Protein AF-A0A383DWH5-F1 (afdb_monomer)

Foldseek 3Di:
DPDDDPDDPPDDPDFDWDDDVPAWIKTANDWDADPVQRKIKGAQIWTAADQWIKTARMKIANHPFKIKGAQMWIDSDPDPPGQKIWTFGIWIGGAQFWIKTAFTFIDGNNRTDDTHRIDIAGRHPPDQDWHWDAWDWDADPQQGTKTWFGWIKACPDPFKIKIWGWMQTFQFGIKIKIKIWGDDPQFKTKIKIKMKGWTADPPDPSVRRGHVPSVPGTDIDIDIDIDMDGRDD

Sequence (233 aa):
ASPQSKRDSTYENIRPSMVEDGEEPMVGDTMVYNLETRHGKVIQGTTKAEDGFYHGREIRNQNMDIFYAEHAAYTTCDLENPHFHFEMNRMKMINEDKVVARPIILYIANIPIFGLPFGVFPHQKGRRHSGWIMPTYGTDARWGGYINGLGYYWAASEYFDSKFTMSLYDRDGITLRSQNQYTKRYAYSGNLDLETKQRFSSSVPDQDRDIYNLGQNRQSDYVVRWNHRQQLR

Secondary structure (DSSP, 8-state):
--------TT------EE--TTSPPEE-SEEEEETTTTEEEEEEEEEEETTEEEEEEEEEESSSSEEEEEEEEEES--SSS-SEEEEEEEEEEETTTEEEEEEEEEEETTEEEEEES-EEEE--TTS---EEEPPEEEEETTTEEEEEEEEEEEEEETTEEEEEEEEEETTTEEEEEEEEEEEETTTEEEEEEEEEEEEE-TTS-GGG--GGGTTTSEEEEEEEEEEEEE---

InterPro domains:
  IPR045659 LPS-assembly protein LptD, central domain [PF19838] (99-231)
  IPR050218 Lipopolysaccharide Assembly Protein LptD [PTHR30189] (19-231)

Structure (mmCIF, N/CA/C/O backbone):
data_AF-A0A383DWH5-F1
#
_entry.id   AF-A0A383DWH5-F1
#
loop_
_atom_site.group_PDB
_atom_site.id
_atom_site.type_symbol
_atom_site.label_atom_id
_atom_site.label_alt_id
_atom_site.label_comp_id
_atom_site.label_asym_id
_atom_site.label_entity_id
_atom_site.label_seq_id
_atom_site.pdbx_PDB_ins_code
_atom_site.Cartn_x
_atom_site.Cartn_y
_atom_site.Cartn_z
_atom_site.occupancy
_atom_site.B_iso_or_equiv
_atom_site.auth_seq_id
_atom_site.auth_comp_id
_atom_site.auth_asym_id
_atom_site.auth_atom_id
_atom_site.pdbx_PDB_model_num
ATOM 1 N N . ALA A 1 1 ? -30.118 -38.395 17.845 1.00 39.34 1 ALA A N 1
ATOM 2 C CA . ALA A 1 1 ? -30.188 -38.414 16.373 1.00 39.34 1 ALA A CA 1
ATOM 3 C C . ALA A 1 1 ? -30.345 -36.978 15.905 1.00 39.34 1 ALA A C 1
ATOM 5 O O . ALA A 1 1 ? -31.328 -36.348 16.273 1.00 39.34 1 ALA A O 1
ATOM 6 N N . SER A 1 2 ? -29.355 -36.431 15.202 1.00 30.86 2 SER A N 1
ATOM 7 C CA . SER A 1 2 ? -29.481 -35.096 14.611 1.00 30.86 2 SER A CA 1
ATOM 8 C C . SER A 1 2 ? -30.529 -35.156 13.495 1.00 30.86 2 SER A C 1
ATOM 10 O O . SER A 1 2 ? -30.470 -36.088 12.690 1.00 30.86 2 SER A O 1
ATOM 12 N N . PRO A 1 3 ? -31.503 -34.236 13.437 1.00 43.81 3 PRO A N 1
ATOM 13 C CA . PRO A 1 3 ? -32.504 -34.250 12.380 1.00 43.81 3 PRO A CA 1
ATOM 14 C C . PRO A 1 3 ? -31.825 -33.952 11.039 1.00 43.81 3 PRO A C 1
ATOM 16 O O . PRO A 1 3 ? -31.288 -32.867 10.830 1.00 43.81 3 PRO A O 1
ATOM 19 N N . GLN A 1 4 ? -31.830 -34.925 10.128 1.00 46.53 4 GLN A N 1
ATOM 20 C CA . GLN A 1 4 ? -31.462 -34.699 8.734 1.00 46.53 4 GLN A CA 1
ATOM 21 C C . GLN A 1 4 ? -32.727 -34.360 7.947 1.00 46.53 4 GLN A C 1
ATOM 23 O O . GLN A 1 4 ? -33.632 -35.183 7.809 1.00 46.53 4 GLN A O 1
ATOM 28 N N . SER A 1 5 ? -32.789 -33.125 7.451 1.00 54.47 5 SER A N 1
ATOM 29 C CA . SER A 1 5 ? -33.790 -32.712 6.469 1.00 54.47 5 SER A CA 1
ATOM 30 C C . SER A 1 5 ? -33.589 -33.504 5.172 1.00 54.47 5 SER A C 1
ATOM 32 O O . SER A 1 5 ? -32.453 -33.668 4.719 1.00 54.47 5 SER A O 1
ATOM 34 N N . LYS A 1 6 ? -34.679 -34.002 4.573 1.00 51.16 6 LYS A N 1
ATOM 35 C CA . LYS A 1 6 ? -34.663 -34.658 3.257 1.00 51.16 6 LYS A CA 1
ATOM 36 C C . LYS A 1 6 ? -34.352 -33.597 2.194 1.00 51.16 6 LYS A C 1
ATOM 38 O O . LYS A 1 6 ? -35.254 -32.899 1.745 1.00 51.16 6 LYS A O 1
ATOM 43 N N . ARG A 1 7 ? -33.072 -33.429 1.852 1.00 53.97 7 ARG A N 1
ATOM 44 C CA . ARG A 1 7 ? -32.613 -32.457 0.849 1.00 53.97 7 ARG A CA 1
ATOM 45 C C . ARG A 1 7 ? -32.946 -32.948 -0.565 1.00 53.97 7 ARG A C 1
ATOM 47 O O . ARG A 1 7 ? -32.515 -34.032 -0.950 1.00 53.97 7 ARG A O 1
ATOM 54 N N . ASP A 1 8 ? -33.710 -32.143 -1.298 1.00 49.56 8 ASP A N 1
ATOM 55 C CA . ASP A 1 8 ? -33.962 -32.267 -2.737 1.00 49.56 8 ASP A CA 1
ATOM 56 C C . ASP A 1 8 ? -32.744 -31.742 -3.527 1.00 49.56 8 ASP A C 1
ATOM 58 O O . ASP A 1 8 ? -32.080 -30.793 -3.107 1.00 49.56 8 ASP A O 1
ATOM 62 N N . SER A 1 9 ? -32.441 -32.375 -4.659 1.00 58.31 9 SER A N 1
ATOM 63 C CA . SER A 1 9 ? -31.269 -32.154 -5.528 1.00 58.31 9 SER A CA 1
ATOM 64 C C . SER A 1 9 ? -31.190 -30.774 -6.206 1.00 58.31 9 SER A C 1
ATOM 66 O O . SER A 1 9 ? -30.224 -30.485 -6.906 1.00 58.31 9 SER A O 1
ATOM 68 N N . THR A 1 10 ? -32.185 -29.920 -5.983 1.00 55.50 10 THR A N 1
ATOM 69 C CA . THR A 1 10 ? -32.317 -28.555 -6.518 1.00 55.50 10 THR A CA 1
ATOM 70 C C . THR A 1 10 ? -31.952 -27.460 -5.512 1.00 55.50 10 THR A C 1
ATOM 72 O O . THR A 1 10 ? -32.012 -26.280 -5.846 1.00 55.50 10 THR A O 1
ATOM 75 N N . TYR A 1 11 ? -31.564 -27.815 -4.283 1.00 51.59 11 TYR A N 1
ATOM 76 C CA . TYR A 1 11 ? -31.165 -26.833 -3.274 1.00 51.59 11 TYR A CA 1
ATOM 77 C C . TYR A 1 11 ? -29.753 -26.299 -3.535 1.00 51.59 11 TYR A C 1
ATOM 79 O O . TYR A 1 11 ? -28.763 -27.003 -3.325 1.00 51.59 11 TYR A O 1
ATOM 87 N N . GLU A 1 12 ? -29.657 -25.024 -3.918 1.00 58.03 12 GLU A N 1
ATOM 88 C CA . GLU A 1 12 ? -28.411 -24.270 -3.796 1.00 58.03 12 GLU A CA 1
ATOM 89 C C . GLU A 1 12 ? -27.948 -24.300 -2.334 1.00 58.03 12 GLU A C 1
ATOM 91 O O . GLU A 1 12 ? -28.733 -24.141 -1.394 1.00 58.03 12 GLU A O 1
ATOM 96 N N . ASN A 1 13 ? -26.661 -24.567 -2.128 1.00 60.09 13 ASN A N 1
ATOM 97 C CA . ASN A 1 13 ? -26.083 -24.665 -0.798 1.00 60.09 13 ASN A CA 1
ATOM 98 C C . ASN A 1 13 ? -25.971 -23.248 -0.212 1.00 60.09 13 ASN A C 1
ATOM 100 O O . ASN A 1 13 ? -24.985 -22.552 -0.445 1.00 60.09 13 ASN A O 1
ATOM 104 N N . ILE A 1 14 ? -27.010 -22.802 0.499 1.00 69.81 14 ILE A N 1
ATOM 105 C CA . ILE A 1 14 ? -27.028 -21.487 1.145 1.00 69.81 14 ILE A CA 1
ATOM 106 C C . ILE A 1 14 ? -25.988 -21.509 2.265 1.00 69.81 14 ILE A C 1
ATOM 108 O O . ILE A 1 14 ? -26.187 -22.145 3.305 1.00 69.81 14 ILE A O 1
ATOM 112 N N . ARG A 1 15 ? -24.862 -20.831 2.041 1.00 79.56 15 ARG A N 1
ATOM 113 C CA . ARG A 1 15 ? -23.857 -20.621 3.082 1.00 79.56 15 ARG A CA 1
ATOM 114 C C . ARG A 1 15 ? -24.443 -19.693 4.148 1.00 79.56 15 ARG A C 1
ATOM 116 O O . ARG A 1 15 ? -25.066 -18.694 3.784 1.00 79.56 15 ARG A O 1
ATOM 123 N N . PRO A 1 16 ? -24.283 -19.992 5.448 1.00 83.25 16 PRO A N 1
ATOM 124 C CA . PRO A 1 16 ? -24.693 -19.061 6.485 1.00 83.25 16 PRO A CA 1
ATOM 125 C C . PRO A 1 16 ? -23.980 -17.715 6.287 1.00 83.25 16 PRO A C 1
ATOM 127 O O . PRO A 1 16 ? -22.788 -17.672 5.971 1.00 83.25 16 PRO A O 1
ATOM 130 N N . SER A 1 17 ? -24.713 -16.623 6.510 1.00 81.50 17 SER A N 1
ATOM 131 C CA . SER A 1 17 ? -24.206 -15.249 6.467 1.00 81.50 17 SER A CA 1
ATOM 132 C C . SER A 1 17 ? -24.562 -14.495 7.750 1.00 81.50 17 SER A C 1
ATOM 134 O O . SER A 1 17 ? -25.700 -14.574 8.215 1.00 81.50 17 SER A O 1
ATOM 136 N N . MET A 1 18 ? -23.613 -13.743 8.296 1.00 78.56 18 MET A N 1
ATOM 137 C CA . MET A 1 18 ? -23.801 -12.791 9.386 1.00 78.56 18 MET A CA 1
ATOM 138 C C . MET A 1 18 ? -23.827 -11.391 8.779 1.00 78.56 18 MET A C 1
ATOM 140 O O . MET A 1 18 ? -22.908 -11.017 8.055 1.00 78.56 18 MET A O 1
ATOM 144 N N . VAL A 1 19 ? -24.899 -10.647 9.040 1.00 78.44 19 VAL A N 1
ATOM 145 C CA . VAL A 1 19 ? -25.091 -9.283 8.540 1.00 78.44 19 VAL A CA 1
ATOM 146 C C . VAL A 1 19 ? -25.234 -8.371 9.749 1.00 78.44 19 VAL A C 1
ATOM 148 O O . VAL A 1 19 ? -26.148 -8.567 10.551 1.00 78.44 19 VAL A O 1
ATOM 151 N N . GLU A 1 20 ? -24.335 -7.402 9.877 1.00 71.62 20 GLU A N 1
ATOM 152 C CA . GLU A 1 20 ? -24.416 -6.338 10.877 1.00 71.62 20 GLU A CA 1
ATOM 153 C C . GLU A 1 20 ? -24.742 -5.007 10.186 1.00 71.62 20 GLU A C 1
ATOM 155 O O . GLU A 1 20 ? -24.387 -4.786 9.027 1.00 71.62 20 GLU A O 1
ATOM 160 N N . ASP A 1 21 ? -25.481 -4.134 10.871 1.00 71.94 21 ASP A N 1
ATOM 161 C CA . ASP A 1 21 ? -25.935 -2.867 10.293 1.00 71.94 21 ASP A CA 1
ATOM 162 C C . ASP A 1 21 ? -24.742 -1.927 10.042 1.00 71.94 21 ASP A C 1
ATOM 164 O O . ASP A 1 21 ? -24.030 -1.549 10.971 1.00 71.94 21 ASP A O 1
ATOM 168 N N . GLY A 1 22 ? -24.506 -1.562 8.778 1.00 67.62 22 GLY A N 1
ATOM 169 C CA . GLY A 1 22 ? -23.375 -0.719 8.361 1.00 67.62 22 GLY A CA 1
ATOM 170 C C . GLY A 1 22 ? -22.047 -1.452 8.102 1.00 67.62 22 GLY A C 1
ATOM 171 O O . GLY A 1 22 ? -21.059 -0.802 7.728 1.00 67.62 22 GLY A O 1
ATOM 172 N N . GLU A 1 23 ? -22.012 -2.780 8.244 1.00 70.62 23 GLU A N 1
ATOM 173 C CA . GLU A 1 23 ? -20.856 -3.620 7.912 1.00 70.62 23 GLU A CA 1
ATOM 174 C C . GLU A 1 23 ? -21.137 -4.557 6.732 1.00 70.62 23 GLU A C 1
ATOM 176 O O . GLU A 1 23 ? -22.282 -4.846 6.380 1.00 70.62 23 GLU A O 1
ATOM 181 N N . GLU A 1 24 ? -20.070 -5.002 6.069 1.00 76.12 24 GLU A N 1
ATOM 182 C CA . GLU A 1 24 ? -20.201 -5.965 4.981 1.00 76.12 24 GLU A CA 1
ATOM 183 C C . GLU A 1 24 ? -20.453 -7.375 5.543 1.00 76.12 24 GLU A C 1
ATOM 185 O O . GLU A 1 24 ? -19.918 -7.741 6.592 1.00 76.12 24 GLU A O 1
ATOM 190 N N . PRO A 1 25 ? -21.296 -8.179 4.871 1.00 80.50 25 PRO A N 1
ATOM 191 C CA . PRO A 1 25 ? -21.724 -9.462 5.398 1.00 80.50 25 PRO A CA 1
ATOM 192 C C . PRO A 1 25 ? -20.569 -10.467 5.429 1.00 80.50 25 PRO A C 1
ATOM 194 O O . PRO A 1 25 ? -19.851 -10.648 4.443 1.00 80.50 25 PRO A O 1
ATOM 197 N N . MET A 1 26 ? -20.442 -11.188 6.541 1.00 81.75 26 MET A N 1
ATOM 198 C CA . MET A 1 26 ? -19.503 -12.299 6.673 1.00 81.75 26 MET A CA 1
ATOM 199 C C . MET A 1 26 ? -20.199 -13.606 6.299 1.00 81.75 26 MET A C 1
ATOM 201 O O . MET A 1 26 ? -21.228 -13.954 6.873 1.00 81.75 26 MET A O 1
ATOM 205 N N . VAL A 1 27 ? -19.634 -14.358 5.360 1.00 86.44 27 VAL A N 1
ATOM 206 C CA . VAL A 1 27 ? -20.173 -15.638 4.877 1.00 86.44 27 VAL A CA 1
ATOM 207 C C . VAL A 1 27 ? -19.199 -16.753 5.231 1.00 86.44 27 VAL A C 1
ATOM 209 O O . VAL A 1 27 ? -17.995 -16.561 5.125 1.00 86.44 27 VAL A O 1
ATOM 212 N N . GLY A 1 28 ? -19.674 -17.928 5.635 1.00 85.69 28 GLY A N 1
ATOM 213 C CA . GLY A 1 28 ? -18.786 -19.068 5.888 1.00 85.69 28 GLY A CA 1
ATOM 214 C C . GLY A 1 28 ? -19.485 -20.409 5.755 1.00 85.69 28 GLY A C 1
ATOM 215 O O . GLY A 1 28 ? -20.689 -20.458 5.541 1.00 85.69 28 GLY A O 1
ATOM 216 N N . ASP A 1 29 ? -18.746 -21.507 5.898 1.00 88.19 29 ASP A N 1
ATOM 217 C CA . ASP A 1 29 ? -19.313 -22.861 5.808 1.00 88.19 29 ASP A CA 1
ATOM 218 C C . ASP A 1 29 ? -20.027 -23.269 7.100 1.00 88.19 29 ASP A C 1
ATOM 220 O O . ASP A 1 29 ? -20.990 -24.037 7.100 1.00 88.19 29 ASP A O 1
ATOM 224 N N . THR A 1 30 ? -19.540 -22.791 8.244 1.00 87.19 30 THR A N 1
ATOM 225 C CA . THR A 1 30 ? -20.124 -23.083 9.557 1.00 87.19 30 THR A CA 1
ATOM 226 C C . THR A 1 30 ? -19.970 -21.882 10.468 1.00 87.19 30 THR A C 1
ATOM 228 O O . THR A 1 30 ? -18.878 -21.327 10.580 1.00 87.19 30 THR A O 1
ATOM 231 N N . MET A 1 31 ? -21.050 -21.522 11.160 1.00 88.19 31 MET A N 1
ATOM 232 C CA . MET A 1 31 ? -21.042 -20.498 12.199 1.00 88.19 31 MET A CA 1
ATOM 233 C C . MET A 1 31 ? -21.569 -21.054 13.510 1.00 88.19 31 MET A C 1
ATOM 235 O O . MET A 1 31 ? -22.586 -21.744 13.548 1.00 88.19 31 MET A O 1
ATOM 239 N N . VAL A 1 32 ? -20.875 -20.728 14.590 1.00 88.81 32 VAL A N 1
ATOM 240 C CA . VAL A 1 32 ? -21.275 -21.034 15.959 1.00 88.81 32 VAL A CA 1
ATOM 241 C C . VAL A 1 32 ? -21.287 -19.721 16.717 1.00 88.81 32 VAL A C 1
ATOM 243 O O . VAL A 1 32 ? -20.275 -19.030 16.726 1.00 88.81 32 VAL A O 1
ATOM 246 N N . TYR A 1 33 ? -22.403 -19.375 17.352 1.00 86.50 33 TYR A N 1
ATOM 247 C CA . TYR A 1 33 ? -22.524 -18.157 18.148 1.00 86.50 33 TYR A CA 1
ATOM 248 C C . TYR A 1 33 ? -23.134 -18.477 19.509 1.00 86.50 33 TYR A C 1
ATOM 250 O O . TYR A 1 33 ? -24.174 -19.128 19.598 1.00 86.50 33 TYR A O 1
ATOM 258 N N . ASN A 1 34 ? -22.479 -18.026 20.572 1.00 88.25 34 ASN A N 1
ATOM 259 C CA . ASN A 1 34 ? -22.990 -18.102 21.929 1.00 88.25 34 ASN A CA 1
ATOM 260 C C . ASN A 1 34 ? -23.703 -16.786 22.272 1.00 88.25 34 ASN A C 1
ATOM 262 O O . ASN A 1 34 ? -23.063 -15.740 22.328 1.00 88.25 34 ASN A O 1
ATOM 266 N N . LEU A 1 35 ? -25.013 -16.844 22.529 1.00 86.50 35 LEU A N 1
ATOM 267 C CA . LEU A 1 35 ? -25.840 -15.670 22.842 1.00 86.50 35 LEU A CA 1
ATOM 268 C C . LEU A 1 35 ? -25.552 -15.065 24.227 1.00 86.50 35 LEU A C 1
ATOM 270 O O . LEU A 1 35 ? -25.740 -13.865 24.414 1.00 86.50 35 LEU A O 1
ATOM 274 N N . GLU A 1 36 ? -25.090 -15.869 25.187 1.00 87.19 36 GLU A N 1
ATOM 275 C CA . GLU A 1 36 ? -24.778 -15.411 26.546 1.00 87.19 36 GLU A CA 1
ATOM 276 C C . GLU A 1 36 ? -23.445 -14.660 26.578 1.00 87.19 36 GLU A C 1
ATOM 278 O O . GLU A 1 36 ? -23.368 -13.542 27.084 1.00 87.19 36 GLU A O 1
ATOM 283 N N . THR A 1 37 ? -22.393 -15.255 26.002 1.00 86.88 37 THR A N 1
ATOM 284 C CA . THR A 1 37 ? -21.043 -14.665 26.000 1.00 86.88 37 THR A CA 1
ATOM 285 C C . THR A 1 37 ? -20.780 -13.764 24.797 1.00 86.88 37 THR A C 1
ATOM 287 O O . THR A 1 37 ? -19.752 -13.096 24.761 1.00 86.88 37 THR A O 1
ATOM 290 N N . ARG A 1 38 ? -21.674 -13.757 23.798 1.00 85.31 38 ARG A N 1
ATOM 291 C CA . ARG A 1 38 ? -21.523 -13.057 22.506 1.00 85.31 38 ARG A CA 1
ATOM 292 C C . ARG A 1 38 ? -20.281 -13.476 21.712 1.00 85.31 38 ARG A C 1
ATOM 294 O O . ARG A 1 38 ? -19.754 -12.706 20.910 1.00 85.31 38 ARG A O 1
ATOM 301 N N . HIS A 1 39 ? -19.809 -14.704 21.936 1.00 88.25 39 HIS A N 1
ATOM 302 C CA . HIS A 1 39 ? -18.673 -15.267 21.210 1.00 88.25 39 HIS A CA 1
ATOM 303 C C . HIS A 1 39 ? -19.157 -16.055 19.988 1.00 88.25 39 HIS A C 1
ATOM 305 O O . HIS A 1 39 ? -19.868 -17.051 20.114 1.00 88.25 39 HIS A O 1
ATOM 311 N N . GLY A 1 40 ? -18.741 -15.609 18.814 1.00 87.56 40 GLY A N 1
ATOM 312 C CA . GLY A 1 40 ? -18.883 -16.211 17.507 1.00 87.56 40 GLY A CA 1
ATOM 313 C C . GLY A 1 40 ? -17.593 -16.866 17.011 1.00 87.56 40 GLY A C 1
ATOM 314 O O . GLY A 1 40 ? -16.476 -16.401 17.255 1.00 87.56 40 GLY A O 1
ATOM 315 N N . LYS A 1 41 ? -17.766 -17.953 16.266 1.00 89.75 41 LYS A N 1
ATOM 316 C CA . LYS A 1 41 ? -16.734 -18.647 15.503 1.00 89.75 41 LYS A CA 1
ATOM 317 C C . LYS A 1 41 ? -17.283 -18.970 14.117 1.00 89.75 41 LYS A C 1
ATOM 319 O O . LYS A 1 41 ? -18.347 -19.574 14.007 1.00 89.75 41 LYS A O 1
ATOM 324 N N . VAL A 1 42 ? -16.529 -18.618 13.084 1.00 89.62 42 VAL A N 1
ATOM 325 C CA . VAL A 1 42 ? -16.832 -18.878 11.674 1.00 89.62 42 VAL A CA 1
ATOM 326 C C . VAL A 1 42 ? -15.712 -19.725 11.075 1.00 89.62 42 VAL A C 1
ATOM 328 O O . VAL A 1 42 ? -14.535 -19.419 11.255 1.00 89.62 42 VAL A O 1
ATOM 331 N N . ILE A 1 43 ? -16.070 -20.807 10.387 1.00 90.25 43 ILE A N 1
ATOM 332 C CA . ILE A 1 43 ? -15.145 -21.669 9.637 1.00 90.25 43 ILE A CA 1
ATOM 333 C C . ILE A 1 43 ? -15.258 -21.345 8.150 1.00 90.25 43 ILE A C 1
ATOM 335 O O . ILE A 1 43 ? -16.375 -21.221 7.646 1.00 90.25 43 ILE A O 1
ATOM 339 N N . GLN A 1 44 ? -14.113 -21.250 7.464 1.00 88.19 44 GLN A N 1
ATOM 340 C CA . GLN A 1 44 ? -14.019 -20.839 6.055 1.00 88.19 44 GLN A CA 1
ATOM 341 C C . GLN A 1 44 ? -14.747 -19.508 5.823 1.00 88.19 44 GLN A C 1
ATOM 343 O O . GLN A 1 44 ? -15.573 -19.367 4.924 1.00 88.19 44 GLN A O 1
ATOM 348 N N . GLY A 1 45 ? -14.488 -18.548 6.711 1.00 85.00 45 GLY A N 1
ATOM 349 C CA . GLY A 1 45 ? -15.115 -17.238 6.679 1.00 85.00 45 GLY A CA 1
ATOM 350 C C . GLY A 1 45 ? -14.535 -16.386 5.558 1.00 85.00 45 GLY A C 1
ATOM 351 O O . GLY A 1 45 ? -13.321 -16.289 5.407 1.00 85.00 45 GLY A O 1
ATOM 352 N N . THR A 1 46 ? -15.404 -15.753 4.789 1.00 84.75 46 THR A N 1
ATOM 353 C CA . THR A 1 46 ? -15.075 -14.704 3.833 1.00 84.75 46 THR A CA 1
ATOM 354 C C . THR A 1 46 ? -15.846 -13.459 4.230 1.00 84.75 46 THR A C 1
ATOM 356 O O . THR A 1 46 ? -17.057 -13.513 4.439 1.00 84.75 46 THR A O 1
ATOM 359 N N . THR A 1 47 ? -15.141 -12.346 4.360 1.00 82.81 47 THR A N 1
ATOM 360 C CA . THR A 1 47 ? -15.741 -11.031 4.557 1.00 82.81 47 THR A CA 1
ATOM 361 C C . THR A 1 47 ? -15.126 -10.057 3.571 1.00 82.81 47 THR A C 1
ATOM 363 O O . THR A 1 47 ? -13.967 -10.203 3.174 1.00 82.81 47 THR A O 1
ATOM 366 N N . LYS A 1 48 ? -15.905 -9.072 3.156 1.00 76.75 48 LYS A N 1
ATOM 367 C CA . LYS A 1 48 ? -15.415 -7.975 2.338 1.00 76.75 48 LYS A CA 1
ATOM 368 C C . LYS A 1 48 ? -15.156 -6.787 3.272 1.00 76.75 48 LYS A C 1
ATOM 370 O O . LYS A 1 48 ? -15.825 -6.646 4.294 1.00 76.75 48 LYS A O 1
ATOM 375 N N . ALA A 1 49 ? -14.112 -6.010 3.007 1.00 69.62 49 ALA A N 1
ATOM 376 C CA . ALA A 1 49 ? -13.873 -4.770 3.731 1.00 69.62 49 ALA A CA 1
ATOM 377 C C . ALA A 1 49 ? -13.200 -3.730 2.831 1.00 69.62 49 ALA A C 1
ATOM 379 O O . ALA A 1 49 ? -12.134 -3.979 2.261 1.00 69.62 49 ALA A O 1
ATOM 380 N N . GLU A 1 50 ? -13.813 -2.545 2.772 1.00 66.44 50 GLU A N 1
ATOM 381 C CA . GLU A 1 50 ? -13.398 -1.412 1.934 1.00 66.44 50 GLU A CA 1
ATOM 382 C C . GLU A 1 50 ? -13.161 -1.839 0.473 1.00 66.44 50 GLU A C 1
ATOM 384 O O . GLU A 1 50 ? -14.116 -2.130 -0.248 1.00 66.44 50 GLU A O 1
ATOM 389 N N . ASP A 1 51 ? -11.892 -1.898 0.058 1.00 66.50 51 ASP A N 1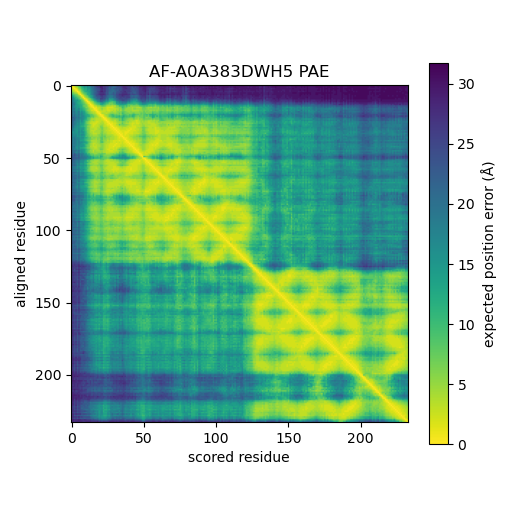
ATOM 390 C CA . ASP A 1 51 ? -11.450 -2.194 -1.306 1.00 66.50 51 ASP A CA 1
ATOM 391 C C . ASP A 1 51 ? -10.940 -3.645 -1.480 1.00 66.50 51 ASP A C 1
ATOM 393 O O . ASP A 1 51 ? -10.324 -3.965 -2.500 1.00 66.50 51 ASP A O 1
ATOM 397 N N . GLY A 1 52 ? -11.151 -4.543 -0.504 1.00 73.81 52 GLY A N 1
ATOM 398 C CA . GLY A 1 52 ? -10.668 -5.925 -0.594 1.00 73.81 52 GLY A CA 1
ATOM 399 C C . GLY A 1 52 ? -11.495 -6.990 0.126 1.00 73.81 52 GLY A C 1
ATOM 400 O O . GLY A 1 52 ? -12.483 -6.718 0.800 1.00 73.81 52 GLY A O 1
ATOM 401 N N . PHE A 1 53 ? -11.064 -8.234 -0.043 1.00 81.88 53 PHE A N 1
ATOM 402 C CA . PHE A 1 53 ? -11.656 -9.456 0.479 1.00 81.88 53 PHE A CA 1
ATOM 403 C C . PHE A 1 53 ? -10.698 -10.108 1.474 1.00 81.88 53 PHE A C 1
ATOM 405 O O . PHE A 1 53 ? -9.506 -10.291 1.205 1.00 81.88 53 PHE A O 1
ATOM 412 N N . TYR A 1 54 ? -11.238 -10.468 2.633 1.00 83.88 54 TYR A N 1
ATOM 413 C CA . TYR A 1 54 ? -10.565 -11.245 3.659 1.00 83.88 54 TYR A CA 1
ATOM 414 C C . TYR A 1 54 ? -11.145 -12.651 3.673 1.00 83.88 54 TYR A C 1
ATOM 416 O O . TYR A 1 54 ? -12.338 -12.845 3.901 1.00 83.88 54 TYR A O 1
ATOM 424 N N . HIS A 1 55 ? -10.278 -13.637 3.510 1.00 87.62 55 HIS A N 1
ATOM 425 C CA . HIS A 1 55 ? -10.592 -15.042 3.714 1.00 87.62 55 HIS A CA 1
ATOM 426 C C . HIS A 1 55 ? -9.900 -15.508 4.987 1.00 87.62 55 HIS A C 1
ATOM 428 O O . HIS A 1 55 ? -8.769 -15.117 5.254 1.00 87.62 55 HIS A O 1
ATOM 434 N N . GLY A 1 56 ? -10.551 -16.340 5.785 1.00 86.75 56 GLY A N 1
ATOM 435 C CA . GLY A 1 56 ? -9.979 -16.914 6.994 1.00 86.75 56 GLY A CA 1
ATOM 436 C C . GLY A 1 56 ? -10.468 -18.335 7.183 1.00 86.75 56 GLY A C 1
ATOM 437 O O . GLY A 1 56 ? -11.672 -18.590 7.175 1.00 86.75 56 GLY A O 1
ATOM 438 N N . ARG A 1 57 ? -9.543 -19.275 7.400 1.00 90.75 57 ARG A N 1
ATOM 439 C CA . ARG A 1 57 ? -9.922 -20.663 7.708 1.00 90.75 57 ARG A CA 1
ATOM 440 C C . ARG A 1 57 ? -10.765 -20.726 8.976 1.00 90.75 57 ARG A C 1
ATOM 442 O O . ARG A 1 57 ? -11.724 -21.492 9.049 1.00 90.75 57 ARG A O 1
ATOM 449 N N . GLU A 1 58 ? -10.403 -19.912 9.958 1.00 91.38 58 GLU A N 1
ATOM 450 C CA . GLU A 1 58 ? -11.146 -19.774 11.195 1.00 91.38 58 GLU A CA 1
ATOM 451 C C . GLU A 1 58 ? -11.127 -18.321 11.664 1.00 91.38 58 GLU A C 1
ATOM 453 O O . GLU A 1 58 ? -10.058 -17.751 11.869 1.00 91.38 58 GLU A O 1
ATOM 458 N N . ILE A 1 59 ? -12.308 -17.736 11.853 1.00 89.62 59 ILE A N 1
ATOM 459 C CA . ILE A 1 59 ? -12.499 -16.384 12.382 1.00 89.62 59 ILE A CA 1
ATOM 460 C C . ILE A 1 59 ? -13.230 -16.510 13.716 1.00 89.62 59 ILE A C 1
ATOM 462 O O . ILE A 1 59 ? -14.263 -17.171 13.810 1.00 89.62 59 ILE A O 1
ATOM 466 N N . ARG A 1 60 ? -12.692 -15.902 14.769 1.00 90.69 60 ARG A N 1
ATOM 467 C CA . ARG A 1 60 ? -13.297 -15.834 16.102 1.00 90.69 60 ARG A CA 1
ATOM 468 C C . ARG A 1 60 ? -13.417 -14.382 16.512 1.00 90.69 60 ARG A C 1
ATOM 470 O O . ARG A 1 60 ? -12.478 -13.620 16.300 1.00 90.69 60 ARG A O 1
ATOM 477 N N . ASN A 1 61 ? -14.499 -14.010 17.171 1.00 88.75 61 ASN A N 1
ATOM 478 C CA . ASN A 1 61 ? -14.547 -12.729 17.863 1.00 88.75 61 ASN A CA 1
ATOM 479 C C . ASN A 1 61 ? -14.166 -12.917 19.347 1.00 88.75 61 ASN A C 1
ATOM 481 O O . ASN A 1 61 ? -14.293 -13.999 19.924 1.00 88.75 61 ASN A O 1
ATOM 485 N N . GLN A 1 62 ? -13.645 -11.861 19.960 1.00 84.50 62 GLN A N 1
ATOM 486 C CA . GLN A 1 62 ? -13.501 -11.765 21.417 1.00 84.50 62 GLN A CA 1
ATOM 487 C C . GLN A 1 62 ? -14.598 -10.882 22.015 1.00 84.50 62 GLN A C 1
ATOM 489 O O . GLN A 1 62 ? -15.022 -11.098 23.144 1.00 84.50 62 GLN A O 1
ATOM 494 N N . ASN A 1 63 ? -15.039 -9.880 21.266 1.00 82.88 63 ASN A N 1
ATOM 495 C CA . ASN A 1 63 ? -16.171 -9.009 21.556 1.00 82.88 63 ASN A CA 1
ATOM 496 C C . ASN A 1 63 ? -16.684 -8.449 20.213 1.00 82.88 63 ASN A C 1
ATOM 498 O O . ASN A 1 63 ? -16.302 -8.958 19.163 1.00 82.88 63 ASN A O 1
ATOM 502 N N . MET A 1 64 ? -17.540 -7.427 20.240 1.00 77.50 64 MET A N 1
ATOM 503 C CA . MET A 1 64 ? -18.052 -6.795 19.013 1.00 77.50 64 MET A CA 1
ATOM 504 C C . MET A 1 64 ? -16.989 -5.979 18.251 1.00 77.50 64 MET A C 1
ATOM 506 O O . MET A 1 64 ? -17.205 -5.658 17.094 1.00 77.50 64 MET A O 1
ATOM 510 N N . ASP A 1 65 ? -15.839 -5.674 18.868 1.00 81.38 65 ASP A N 1
ATOM 511 C CA . ASP A 1 65 ? -14.825 -4.780 18.284 1.00 81.38 65 ASP A CA 1
ATOM 512 C C . ASP A 1 65 ? -13.555 -5.517 17.825 1.00 81.38 65 ASP A C 1
ATOM 514 O O . ASP A 1 65 ? -12.768 -4.993 17.038 1.00 81.38 65 ASP A O 1
ATOM 518 N N . ILE A 1 66 ? -13.287 -6.704 18.379 1.00 87.25 66 ILE A N 1
ATOM 519 C CA . ILE A 1 66 ? -12.025 -7.429 18.223 1.00 87.25 66 ILE A CA 1
ATOM 520 C C . ILE A 1 66 ? -12.284 -8.807 17.631 1.00 87.25 66 ILE A C 1
ATOM 522 O O . ILE A 1 66 ? -12.884 -9.682 18.266 1.00 87.25 66 ILE A O 1
ATOM 526 N N . PHE A 1 67 ? -11.673 -9.030 16.472 1.00 88.31 67 PHE A N 1
ATOM 527 C CA . PHE A 1 67 ? -11.712 -10.285 15.739 1.00 88.31 67 PHE A CA 1
ATOM 528 C C . PHE A 1 67 ? -10.308 -10.871 15.591 1.00 88.31 67 PHE A C 1
ATOM 530 O O . PHE A 1 67 ? -9.308 -10.167 15.438 1.00 88.31 67 PHE A O 1
ATOM 537 N N . TYR A 1 68 ? -10.230 -12.193 15.627 1.00 91.38 68 TYR A N 1
ATOM 538 C CA . TYR A 1 68 ? -9.031 -12.978 15.387 1.00 91.38 68 TYR A CA 1
ATOM 539 C C . TYR A 1 68 ? -9.290 -13.902 14.210 1.00 91.38 68 TYR A C 1
ATOM 541 O O . TYR A 1 68 ? -10.301 -14.597 14.194 1.00 91.38 68 TYR A O 1
ATOM 549 N N . ALA A 1 69 ? -8.367 -13.951 13.257 1.00 91.06 69 ALA A N 1
ATOM 550 C CA . ALA A 1 69 ? -8.414 -14.922 12.177 1.00 91.06 69 ALA A CA 1
ATOM 551 C C . ALA A 1 69 ? -7.131 -15.756 12.144 1.00 91.06 69 ALA A C 1
ATOM 553 O O . ALA A 1 69 ? -6.021 -15.233 12.297 1.00 91.06 69 ALA A O 1
ATOM 554 N N . GLU A 1 70 ? -7.296 -17.060 11.953 1.00 92.00 70 GLU A N 1
ATOM 555 C CA . GLU A 1 70 ? -6.215 -18.017 11.733 1.00 92.00 70 GLU A CA 1
ATOM 556 C C . GLU A 1 70 ? -6.184 -18.432 10.265 1.00 92.00 70 GLU A C 1
ATOM 558 O O . GLU A 1 70 ? -7.231 -18.687 9.663 1.00 92.00 70 GLU A O 1
ATOM 563 N N . HIS A 1 71 ? -4.973 -18.514 9.705 1.00 91.81 71 HIS A N 1
ATOM 564 C CA . HIS A 1 71 ? -4.741 -18.754 8.278 1.00 91.81 71 HIS A CA 1
ATOM 565 C C . HIS A 1 71 ? -5.630 -17.860 7.410 1.00 91.81 71 HIS A C 1
ATOM 567 O O . HIS A 1 71 ? -6.518 -18.336 6.698 1.00 91.81 71 HIS A O 1
ATOM 573 N N . ALA A 1 72 ? -5.418 -16.554 7.549 1.00 89.31 72 ALA A N 1
ATOM 574 C CA . ALA A 1 72 ? -6.133 -15.551 6.790 1.00 89.31 72 ALA A CA 1
ATOM 575 C C . ALA A 1 72 ? -5.393 -15.201 5.495 1.00 89.31 72 ALA A C 1
ATOM 577 O O . ALA A 1 72 ? -4.169 -15.278 5.419 1.00 89.31 72 ALA A O 1
ATOM 578 N N . ALA A 1 73 ? -6.144 -14.794 4.483 1.00 88.44 73 ALA A N 1
ATOM 579 C CA . ALA A 1 73 ? -5.642 -14.260 3.235 1.00 88.44 73 ALA A CA 1
ATOM 580 C C . ALA A 1 73 ? -6.373 -12.952 2.928 1.00 88.44 73 ALA A C 1
ATOM 582 O O . ALA A 1 73 ? -7.592 -12.880 3.066 1.00 88.44 73 ALA A O 1
ATOM 583 N N . TYR A 1 74 ? -5.634 -11.923 2.520 1.00 85.75 74 TYR A N 1
ATOM 584 C CA . TYR A 1 74 ? -6.208 -10.661 2.051 1.00 85.75 74 TYR A CA 1
ATOM 585 C C . TYR A 1 74 ? -5.873 -10.437 0.579 1.00 85.75 74 TYR A C 1
ATOM 587 O O . TYR A 1 74 ? -4.708 -10.542 0.184 1.00 85.75 74 TYR A O 1
ATOM 595 N N . THR A 1 75 ? -6.878 -10.108 -0.225 1.00 83.81 75 THR A N 1
ATOM 596 C CA . THR A 1 75 ? -6.737 -9.800 -1.652 1.00 83.81 75 THR A CA 1
ATOM 597 C C . THR A 1 75 ? -7.695 -8.683 -2.047 1.00 83.81 75 THR A C 1
ATOM 599 O O . THR A 1 75 ? -8.731 -8.518 -1.421 1.00 83.81 75 THR A O 1
ATOM 602 N N . THR A 1 76 ? -7.391 -7.912 -3.088 1.00 78.88 76 THR A N 1
ATOM 603 C CA . THR A 1 76 ? -8.373 -6.987 -3.689 1.00 78.88 76 THR A CA 1
ATOM 604 C C . THR A 1 76 ? -9.040 -7.579 -4.935 1.00 78.88 76 THR A C 1
ATOM 606 O O . THR A 1 76 ? -9.813 -6.908 -5.613 1.00 78.88 76 THR A O 1
ATOM 609 N N . CYS A 1 77 ? -8.736 -8.839 -5.266 1.00 75.94 77 CYS A N 1
ATOM 610 C CA . CYS A 1 77 ? -9.280 -9.543 -6.418 1.00 75.94 77 CY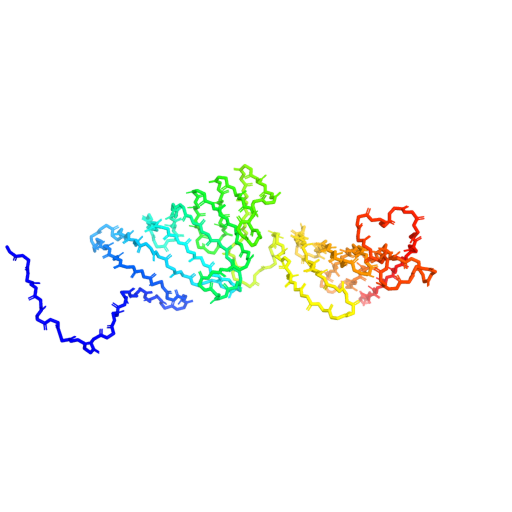S A CA 1
ATOM 611 C C . CYS A 1 77 ? -10.423 -10.470 -5.983 1.00 75.94 77 CYS A C 1
ATOM 613 O O . CYS A 1 77 ? -10.204 -11.360 -5.173 1.00 75.94 77 CYS A O 1
ATOM 615 N N . ASP A 1 78 ? -11.611 -10.301 -6.564 1.00 72.19 78 ASP A N 1
ATOM 616 C CA . ASP A 1 78 ? -12.816 -11.104 -6.270 1.00 72.19 78 ASP A CA 1
ATOM 617 C C . ASP A 1 78 ? -12.830 -12.483 -6.972 1.00 72.19 78 ASP A C 1
ATOM 619 O O . ASP A 1 78 ? -13.871 -13.088 -7.211 1.00 72.19 78 ASP A O 1
ATOM 623 N N . LEU A 1 79 ? -11.670 -12.972 -7.417 1.00 74.44 79 LEU A N 1
ATOM 624 C CA . LEU A 1 79 ? -11.574 -14.282 -8.061 1.00 74.44 79 LEU A CA 1
ATOM 625 C C . LEU A 1 79 ? -11.382 -15.367 -7.004 1.00 74.44 79 LEU A C 1
ATOM 627 O O . LEU A 1 79 ? -10.598 -15.196 -6.076 1.00 74.44 79 LEU A O 1
ATOM 631 N N . GLU A 1 80 ? -12.015 -16.526 -7.211 1.00 70.25 80 GLU A N 1
ATOM 632 C CA . GLU A 1 80 ? -11.882 -17.693 -6.322 1.00 70.25 80 GLU A CA 1
ATOM 633 C C . GLU A 1 80 ? -10.420 -18.135 -6.151 1.00 70.25 80 GLU A C 1
ATOM 635 O O . GLU A 1 80 ? -9.999 -18.513 -5.062 1.00 70.25 80 GLU A O 1
ATOM 640 N N . ASN A 1 81 ? -9.629 -18.014 -7.220 1.00 74.75 81 ASN A N 1
ATOM 641 C CA . ASN A 1 81 ? -8.176 -18.081 -7.159 1.00 74.75 81 ASN A CA 1
ATOM 642 C C . ASN A 1 81 ? -7.617 -16.675 -7.389 1.00 74.75 81 ASN A C 1
ATOM 644 O O . ASN A 1 81 ? -7.428 -16.277 -8.546 1.00 74.75 81 ASN A O 1
ATOM 648 N N . PRO A 1 82 ? -7.366 -15.901 -6.322 1.00 77.00 82 PRO A N 1
ATOM 649 C CA . PRO A 1 82 ? -6.870 -14.554 -6.478 1.00 77.00 82 PRO A CA 1
ATOM 650 C C . PRO A 1 82 ? -5.456 -14.615 -7.042 1.00 77.00 82 PRO A C 1
ATOM 652 O O . PRO A 1 82 ? -4.573 -15.310 -6.537 1.00 77.00 82 PRO A O 1
ATOM 655 N N . HIS A 1 83 ? -5.220 -13.843 -8.093 1.00 78.56 83 HIS A N 1
ATOM 656 C CA . HIS A 1 83 ? -3.907 -13.761 -8.719 1.00 78.56 83 HIS A CA 1
ATOM 657 C C . HIS A 1 83 ? -2.816 -13.244 -7.769 1.00 78.56 83 HIS A C 1
ATOM 659 O O . HIS A 1 83 ? -1.634 -13.464 -8.017 1.00 78.56 83 HIS A O 1
ATOM 665 N N . PHE A 1 84 ? -3.191 -12.553 -6.693 1.00 81.75 84 PHE A N 1
ATOM 666 C CA . PHE A 1 84 ? -2.293 -12.209 -5.601 1.00 81.75 84 PHE A CA 1
ATOM 667 C C . PHE A 1 84 ? -3.053 -12.177 -4.280 1.00 81.75 84 PHE A C 1
ATOM 669 O O . PHE A 1 84 ? -4.226 -11.804 -4.237 1.00 81.75 84 PHE A O 1
ATOM 676 N N . HIS A 1 85 ? -2.378 -12.541 -3.200 1.00 86.56 85 HIS A N 1
ATOM 677 C CA . HIS A 1 85 ? -2.924 -12.423 -1.856 1.00 86.56 85 HIS A CA 1
ATOM 678 C C . HIS A 1 85 ? -1.802 -12.317 -0.823 1.00 86.56 85 HIS A C 1
ATOM 680 O O . HIS A 1 85 ? -0.687 -12.802 -1.025 1.00 86.56 85 HIS A O 1
ATOM 686 N N . PHE A 1 86 ? -2.105 -11.674 0.299 1.00 87.56 86 PHE A N 1
ATOM 687 C CA . PHE A 1 86 ? -1.261 -11.693 1.485 1.00 87.56 86 PHE A CA 1
ATOM 688 C C . PHE A 1 86 ? -1.745 -12.806 2.392 1.00 87.56 86 PHE A C 1
ATOM 690 O O . PHE A 1 86 ? -2.805 -12.675 3.000 1.00 87.56 86 PHE A O 1
ATOM 697 N N . GLU A 1 87 ? -0.979 -13.885 2.483 1.00 90.44 87 GLU A N 1
ATOM 698 C CA . GLU A 1 87 ? -1.246 -14.957 3.431 1.00 90.44 87 GLU A CA 1
ATOM 699 C C . GLU A 1 87 ? -0.667 -14.587 4.797 1.00 90.44 87 GLU A C 1
ATOM 701 O O . GLU A 1 87 ? 0.474 -14.129 4.920 1.00 90.44 87 GLU A O 1
ATOM 706 N N . MET A 1 88 ? -1.464 -14.784 5.841 1.00 91.06 88 MET A N 1
ATOM 707 C CA . MET A 1 88 ? -1.082 -14.505 7.212 1.00 91.06 88 MET A CA 1
ATOM 708 C C . MET A 1 88 ? -1.570 -15.598 8.158 1.00 91.06 88 MET A C 1
ATOM 710 O O . MET A 1 88 ? -2.740 -15.967 8.179 1.00 91.06 88 MET A O 1
ATOM 714 N N . ASN A 1 89 ? -0.667 -16.123 8.987 1.00 91.56 89 ASN A N 1
ATOM 715 C CA . ASN A 1 89 ? -1.018 -17.233 9.878 1.00 91.56 89 ASN A CA 1
ATOM 716 C C . ASN A 1 89 ? -1.931 -16.775 11.025 1.00 91.56 89 ASN A C 1
ATOM 718 O O . ASN A 1 89 ? -2.862 -17.474 11.413 1.00 91.56 89 ASN A O 1
ATOM 722 N N . ARG A 1 90 ? -1.656 -15.589 11.582 1.00 92.06 90 ARG A N 1
ATOM 723 C CA . ARG A 1 90 ? -2.449 -14.982 12.652 1.00 92.06 90 ARG A CA 1
ATOM 724 C C . ARG A 1 90 ? -2.740 -13.531 12.326 1.00 92.06 90 ARG A C 1
ATOM 726 O O . ARG A 1 90 ? -1.813 -12.739 12.151 1.00 92.06 90 ARG A O 1
ATOM 733 N N . MET A 1 91 ? -4.018 -13.187 12.338 1.00 90.50 91 MET A N 1
ATOM 734 C CA . MET A 1 91 ? -4.520 -11.833 12.165 1.00 90.50 91 MET A CA 1
ATOM 735 C C . MET A 1 91 ? -5.344 -11.438 13.389 1.00 90.50 91 MET A C 1
ATOM 737 O O . MET A 1 91 ? -6.141 -12.227 13.892 1.00 90.50 91 MET A O 1
ATOM 741 N N . LYS A 1 92 ? -5.155 -10.211 13.863 1.00 90.69 92 LYS A N 1
ATOM 742 C CA . LYS A 1 92 ? -6.027 -9.548 14.829 1.00 90.69 92 LYS A CA 1
ATOM 743 C C . LYS A 1 92 ? -6.563 -8.283 14.180 1.00 90.69 92 LYS A C 1
ATOM 745 O O . LYS A 1 92 ? -5.772 -7.413 13.831 1.00 90.69 92 LYS A O 1
ATOM 750 N N . MET A 1 93 ? -7.873 -8.181 14.049 1.00 86.44 93 MET A N 1
ATOM 751 C CA . MET A 1 93 ? -8.572 -7.003 13.555 1.00 86.44 93 MET A CA 1
ATOM 752 C C . MET A 1 93 ? -9.222 -6.292 14.738 1.00 86.44 93 MET A C 1
ATOM 754 O O . MET A 1 93 ? -9.866 -6.928 15.571 1.00 86.44 93 MET A O 1
ATOM 758 N N . ILE A 1 94 ? -8.976 -4.991 14.838 1.00 86.25 94 ILE A N 1
ATOM 759 C CA . ILE A 1 94 ? -9.644 -4.090 15.773 1.00 86.25 94 ILE A CA 1
ATOM 760 C C . ILE A 1 94 ? -10.454 -3.130 14.908 1.00 86.25 94 ILE A C 1
ATOM 762 O O . ILE A 1 94 ? -9.860 -2.377 14.126 1.00 86.25 94 ILE A O 1
ATOM 766 N N . ASN A 1 95 ? -11.778 -3.195 15.029 1.00 78.94 95 ASN A N 1
ATOM 767 C CA . ASN A 1 95 ? -12.693 -2.340 14.284 1.00 78.94 95 ASN A CA 1
ATOM 768 C C . ASN A 1 95 ? -12.353 -0.864 14.530 1.00 78.94 95 ASN A C 1
ATOM 770 O O . ASN A 1 95 ? -12.024 -0.468 15.648 1.00 78.94 95 ASN A O 1
ATOM 774 N N . GLU A 1 96 ? -12.373 -0.069 13.460 1.00 75.81 96 GLU A N 1
ATOM 775 C CA . GLU A 1 96 ? -12.057 1.367 13.478 1.00 75.81 96 GLU A CA 1
ATOM 776 C C . GLU A 1 96 ? -10.673 1.741 14.058 1.00 75.81 96 GLU A C 1
ATOM 778 O O . GLU A 1 96 ? -10.456 2.870 14.506 1.00 75.81 96 GLU A O 1
ATOM 783 N N . ASP A 1 97 ? -9.690 0.836 14.035 1.00 80.06 97 ASP A N 1
ATOM 784 C CA . ASP A 1 97 ? -8.320 1.141 14.474 1.00 80.06 97 ASP A CA 1
ATOM 785 C C . ASP A 1 97 ? -7.275 0.523 13.539 1.00 80.06 97 ASP A C 1
ATOM 787 O O . ASP A 1 97 ? -6.739 1.197 12.651 1.00 80.06 97 ASP A O 1
ATOM 791 N N . LYS A 1 98 ? -6.968 -0.768 13.710 1.00 83.00 98 LYS A N 1
ATOM 792 C CA . LYS A 1 98 ? -5.927 -1.444 12.926 1.00 83.00 98 LYS A CA 1
ATOM 793 C C . LYS A 1 98 ? -6.105 -2.955 12.862 1.00 83.00 98 LYS A C 1
ATOM 795 O O . LYS A 1 98 ? -6.638 -3.592 13.767 1.00 83.00 98 LYS A O 1
ATOM 800 N N . VAL A 1 99 ? -5.527 -3.531 11.823 1.00 85.06 99 VAL A N 1
ATOM 801 C CA . VAL A 1 99 ? -5.278 -4.954 11.640 1.00 85.06 99 VAL A CA 1
ATOM 802 C C . VAL A 1 99 ? -3.798 -5.228 11.886 1.00 85.06 99 VAL A C 1
ATOM 804 O O . VAL A 1 99 ? -2.920 -4.620 11.279 1.00 85.06 99 VAL A O 1
ATOM 807 N N . VAL A 1 100 ? -3.504 -6.167 12.778 1.00 88.56 100 VAL A N 1
ATOM 808 C CA . VAL A 1 100 ? -2.152 -6.665 13.038 1.00 88.56 100 VAL A CA 1
ATOM 809 C C . VAL A 1 100 ? -2.061 -8.094 12.531 1.00 88.56 100 VAL A C 1
ATOM 811 O O . VAL A 1 100 ? -2.805 -8.961 12.988 1.00 88.56 100 VAL A O 1
ATOM 814 N N . ALA A 1 101 ? -1.124 -8.357 11.627 1.00 89.44 101 ALA A N 1
ATOM 815 C CA . ALA A 1 101 ? -0.945 -9.666 11.013 1.00 89.44 101 ALA A CA 1
ATOM 816 C C . ALA A 1 101 ? 0.496 -10.167 11.156 1.00 89.44 101 ALA A C 1
ATOM 818 O O . ALA A 1 101 ? 1.448 -9.384 11.093 1.00 89.44 101 ALA A O 1
ATOM 819 N N . ARG A 1 102 ? 0.664 -11.475 11.390 1.00 90.38 102 ARG A N 1
ATOM 820 C CA . ARG A 1 102 ? 1.979 -12.122 11.515 1.00 90.38 102 ARG A CA 1
ATOM 821 C C . ARG A 1 102 ? 1.951 -13.642 11.281 1.00 90.38 102 ARG A C 1
ATOM 823 O O . ARG A 1 102 ? 1.018 -14.310 11.735 1.00 90.38 102 ARG A O 1
ATOM 830 N N . PRO A 1 103 ? 3.034 -14.210 10.719 1.00 91.56 103 PRO A N 1
ATOM 831 C CA . PRO A 1 103 ? 3.852 -13.593 9.667 1.00 91.56 103 PRO A CA 1
ATOM 832 C C . PRO A 1 103 ? 2.978 -13.259 8.450 1.00 91.56 103 PRO A C 1
ATOM 834 O O . PRO A 1 103 ? 1.904 -13.837 8.311 1.00 91.56 103 PRO A O 1
ATOM 837 N N . ILE A 1 104 ? 3.420 -12.330 7.604 1.00 88.94 104 ILE A N 1
ATOM 838 C CA . ILE A 1 104 ? 2.720 -11.937 6.373 1.00 88.94 104 ILE A CA 1
ATOM 839 C C . ILE A 1 104 ? 3.592 -12.341 5.194 1.00 88.94 104 ILE A C 1
ATOM 841 O O . ILE A 1 104 ? 4.757 -11.948 5.140 1.00 88.94 104 ILE A O 1
ATOM 845 N N . ILE A 1 105 ? 3.031 -13.083 4.248 1.00 89.56 105 ILE A N 1
ATOM 846 C CA . ILE A 1 105 ? 3.710 -13.497 3.023 1.00 89.56 105 ILE A CA 1
ATOM 847 C C . ILE A 1 105 ? 2.873 -13.039 1.832 1.00 89.56 105 ILE A C 1
ATOM 849 O O . ILE A 1 105 ? 1.687 -13.339 1.743 1.00 89.56 105 ILE A O 1
ATOM 853 N N . LEU A 1 106 ? 3.490 -12.294 0.921 1.00 86.38 106 LEU A N 1
ATOM 854 C CA . LEU A 1 106 ? 2.894 -11.920 -0.353 1.00 86.38 106 LEU A CA 1
ATOM 855 C C . LEU A 1 106 ? 3.079 -13.058 -1.357 1.00 86.38 106 LEU A C 1
ATOM 857 O O . LEU A 1 106 ? 4.214 -13.401 -1.709 1.00 86.38 106 LEU A O 1
ATOM 861 N N . TYR A 1 107 ? 1.960 -13.564 -1.861 1.00 86.38 107 TYR A N 1
ATOM 862 C CA . TYR A 1 107 ? 1.893 -14.500 -2.971 1.00 86.38 107 TYR A CA 1
ATOM 863 C C . TYR A 1 107 ? 1.420 -13.784 -4.234 1.00 86.38 107 TYR A C 1
ATOM 865 O O . TYR A 1 107 ? 0.422 -13.065 -4.206 1.00 86.38 107 TYR A O 1
ATOM 873 N N . ILE A 1 108 ? 2.110 -14.012 -5.352 1.00 83.44 108 ILE A N 1
ATOM 874 C CA . ILE A 1 108 ? 1.651 -13.639 -6.699 1.00 83.44 108 ILE A CA 1
ATOM 875 C C . ILE A 1 108 ? 1.627 -14.912 -7.539 1.00 83.44 108 ILE A C 1
ATOM 877 O O . ILE A 1 108 ? 2.619 -15.633 -7.584 1.00 83.44 108 ILE A O 1
ATOM 881 N N . ALA A 1 109 ? 0.493 -15.214 -8.168 1.00 81.56 109 ALA A N 1
ATOM 882 C CA . ALA A 1 109 ? 0.245 -16.460 -8.894 1.00 81.56 109 ALA A CA 1
ATOM 883 C C . ALA A 1 109 ? 0.630 -17.714 -8.077 1.00 81.56 109 ALA A C 1
ATOM 885 O O . ALA A 1 109 ? 1.199 -18.663 -8.609 1.00 81.56 109 ALA A O 1
ATOM 886 N N . ASN A 1 110 ? 0.344 -17.697 -6.767 1.00 81.19 110 ASN A N 1
ATOM 887 C CA . ASN A 1 110 ? 0.716 -18.733 -5.790 1.00 81.19 110 ASN A CA 1
ATOM 888 C C . ASN A 1 110 ? 2.229 -18.926 -5.561 1.00 81.19 110 ASN A C 1
ATOM 890 O O . ASN A 1 110 ? 2.638 -19.898 -4.928 1.00 81.19 110 ASN A O 1
ATOM 894 N N . ILE A 1 111 ? 3.066 -17.988 -6.006 1.00 84.12 111 ILE A N 1
ATOM 895 C CA . ILE A 1 111 ? 4.507 -17.974 -5.740 1.00 84.12 111 ILE A CA 1
ATOM 896 C C . ILE A 1 111 ? 4.790 -16.978 -4.603 1.00 84.12 111 ILE A C 1
ATOM 898 O O . ILE A 1 111 ? 4.422 -15.807 -4.732 1.00 84.12 111 ILE A O 1
ATOM 902 N N . PRO A 1 112 ? 5.441 -17.396 -3.500 1.00 86.69 112 PRO A N 1
ATOM 903 C CA . PRO A 1 112 ? 5.811 -16.487 -2.421 1.00 86.69 112 PRO A CA 1
ATOM 904 C C . PRO A 1 112 ? 6.966 -15.587 -2.873 1.00 86.69 112 PRO A C 1
ATOM 906 O O . PRO A 1 112 ? 8.055 -16.071 -3.178 1.00 86.69 112 PRO A O 1
ATOM 909 N N . ILE A 1 113 ? 6.739 -14.274 -2.906 1.00 83.69 113 ILE A N 1
ATOM 910 C CA . ILE A 1 113 ? 7.749 -13.299 -3.355 1.00 83.69 113 ILE A CA 1
ATOM 911 C C . ILE A 1 113 ? 8.413 -12.601 -2.172 1.00 83.69 113 ILE A C 1
ATOM 913 O O . ILE A 1 113 ? 9.616 -12.344 -2.189 1.00 83.69 113 ILE A O 1
ATOM 917 N N . PHE A 1 114 ? 7.635 -12.267 -1.143 1.00 82.25 114 PHE A N 1
ATOM 918 C CA . PHE A 1 114 ? 8.111 -11.437 -0.044 1.00 82.25 114 PHE A CA 1
ATOM 919 C C . PHE A 1 114 ? 7.449 -11.818 1.275 1.00 82.25 114 PHE A C 1
ATOM 921 O O . PHE A 1 114 ? 6.253 -12.086 1.309 1.00 82.25 114 PHE A O 1
ATOM 928 N N . GLY A 1 115 ? 8.222 -11.818 2.364 1.00 87.19 115 GLY A N 1
ATOM 929 C CA . GLY A 1 115 ? 7.744 -12.164 3.699 1.00 87.19 115 GLY A CA 1
ATOM 930 C C . GLY A 1 115 ? 8.188 -11.149 4.747 1.00 87.19 115 GLY A C 1
ATOM 931 O O . GLY A 1 115 ? 9.368 -10.813 4.832 1.00 87.19 115 GLY A O 1
ATOM 932 N N . LEU A 1 116 ? 7.247 -10.692 5.571 1.00 85.69 116 LEU A N 1
ATOM 933 C CA . LEU A 1 116 ? 7.493 -9.851 6.739 1.00 85.69 116 LEU A CA 1
ATOM 934 C C . LEU A 1 116 ? 7.131 -10.606 8.025 1.00 85.69 116 LEU A C 1
ATOM 936 O O . LEU A 1 116 ? 6.118 -11.310 8.070 1.00 85.69 116 LEU A O 1
ATOM 940 N N . PRO A 1 117 ? 7.903 -10.434 9.115 1.00 86.94 117 PRO A N 1
ATOM 941 C CA . PRO A 1 117 ? 7.611 -11.094 10.386 1.00 86.94 117 PRO A CA 1
ATOM 942 C C . PRO A 1 117 ? 6.307 -10.592 11.022 1.00 86.94 117 PRO A C 1
ATOM 944 O O . PRO A 1 117 ? 5.628 -11.349 11.715 1.00 86.94 117 PRO A O 1
ATOM 947 N N . PHE A 1 118 ? 5.949 -9.328 10.791 1.00 87.69 118 PHE A N 1
ATOM 948 C CA . PHE A 1 118 ? 4.679 -8.735 11.191 1.00 87.69 118 PHE A CA 1
ATOM 949 C C . PHE A 1 118 ? 4.358 -7.526 10.308 1.00 87.69 118 PHE A C 1
ATOM 951 O O . PHE A 1 118 ? 5.255 -6.919 9.722 1.00 87.69 118 PHE A O 1
ATOM 958 N N . GLY A 1 119 ? 3.086 -7.152 10.257 1.00 81.31 119 GLY A N 1
ATOM 959 C CA . GLY A 1 119 ? 2.629 -5.910 9.647 1.00 81.31 119 GLY A CA 1
ATOM 960 C C . GLY A 1 119 ? 1.416 -5.366 10.381 1.00 81.31 119 GLY A C 1
ATOM 961 O O . GLY A 1 119 ? 0.624 -6.116 10.957 1.00 81.31 119 GLY A O 1
ATOM 962 N N . VAL A 1 120 ? 1.318 -4.041 10.391 1.00 83.38 120 VAL A N 1
ATOM 963 C CA . VAL A 1 120 ? 0.197 -3.303 10.966 1.00 83.38 120 VAL A CA 1
ATOM 964 C C . VAL A 1 120 ? -0.423 -2.503 9.835 1.00 83.38 120 VAL A C 1
ATOM 966 O O . VAL A 1 120 ? 0.241 -1.651 9.247 1.00 83.38 120 VAL A O 1
ATOM 969 N N . PHE A 1 121 ? -1.675 -2.808 9.530 1.00 77.94 121 PHE A N 1
ATOM 970 C CA . PHE A 1 121 ? -2.466 -2.119 8.527 1.00 77.94 121 PHE A CA 1
ATOM 971 C C . PHE A 1 121 ? -3.560 -1.334 9.243 1.00 77.94 121 PHE A C 1
ATOM 973 O O . PHE A 1 121 ? -4.214 -1.882 10.124 1.00 77.94 121 PHE A O 1
ATOM 980 N N . PRO A 1 122 ? -3.761 -0.057 8.936 1.00 68.38 122 PRO A N 1
ATOM 981 C CA . PRO A 1 122 ? -4.882 0.693 9.485 1.00 68.38 122 PRO A CA 1
ATOM 982 C C . PRO A 1 122 ? -6.213 0.131 8.970 1.00 68.38 122 PRO A C 1
ATOM 984 O O . PRO A 1 122 ? -6.293 -0.346 7.843 1.00 68.38 122 PRO A O 1
ATOM 987 N N . HIS A 1 123 ? -7.246 0.183 9.810 1.00 69.75 123 HIS A N 1
ATOM 988 C CA . HIS A 1 123 ? -8.600 -0.272 9.479 1.00 69.75 123 HIS A CA 1
ATOM 989 C C . HIS A 1 123 ? -9.613 0.786 9.937 1.00 69.75 123 HIS A C 1
ATOM 991 O O . HIS A 1 123 ? -10.467 0.541 10.784 1.00 69.75 123 HIS A O 1
ATOM 997 N N . GLN A 1 124 ? -9.428 2.016 9.447 1.00 66.06 124 GLN A N 1
ATOM 998 C CA . GLN A 1 124 ? -10.240 3.184 9.790 1.00 66.06 124 GLN A CA 1
ATOM 999 C C . GLN A 1 124 ? -10.903 3.766 8.547 1.00 66.06 124 GLN A C 1
ATOM 1001 O O . GLN A 1 124 ? -10.226 4.367 7.708 1.00 66.06 124 GLN A O 1
ATOM 1006 N N . LYS A 1 125 ? -12.237 3.694 8.504 1.00 58.38 125 LYS A N 1
ATOM 1007 C CA . LYS A 1 125 ? -13.050 4.311 7.456 1.00 58.38 125 LYS A CA 1
ATOM 1008 C C . LYS A 1 125 ? -12.871 5.840 7.482 1.00 58.38 125 LYS A C 1
ATOM 1010 O O . LYS A 1 125 ? -13.060 6.495 8.506 1.00 58.38 125 LYS A O 1
ATOM 1015 N N . GLY A 1 126 ? -12.504 6.430 6.344 1.00 59.25 126 GLY A N 1
ATOM 1016 C CA . GLY A 1 126 ? -12.596 7.878 6.097 1.00 59.25 126 GLY A CA 1
ATOM 1017 C C . GLY A 1 126 ? -11.517 8.790 6.707 1.00 59.25 126 GLY A C 1
ATOM 1018 O O . GLY A 1 126 ? -11.568 10.001 6.478 1.00 59.25 126 GLY A O 1
ATOM 1019 N N . ARG A 1 127 ? -10.519 8.270 7.439 1.00 63.28 127 ARG A N 1
ATOM 1020 C CA . ARG A 1 127 ? -9.379 9.069 7.946 1.00 63.28 127 ARG A CA 1
ATOM 1021 C C . ARG A 1 127 ? -8.089 8.746 7.195 1.00 63.28 127 ARG A C 1
ATOM 1023 O O . ARG A 1 127 ? -7.844 7.597 6.857 1.00 63.28 127 ARG A O 1
ATOM 1030 N N . ARG A 1 128 ? -7.235 9.755 6.969 1.00 68.94 128 ARG A N 1
ATOM 1031 C CA . ARG A 1 128 ? -5.893 9.565 6.383 1.00 68.94 128 ARG A CA 1
ATOM 1032 C C . ARG A 1 128 ? -5.037 8.740 7.342 1.00 68.94 128 ARG A C 1
ATOM 1034 O O . ARG A 1 128 ? -4.766 9.195 8.451 1.00 68.94 128 ARG A O 1
ATOM 1041 N N . HIS A 1 129 ? -4.595 7.566 6.916 1.00 74.94 129 HIS A N 1
ATOM 1042 C CA . HIS A 1 129 ? -3.838 6.640 7.752 1.00 74.94 129 HIS A CA 1
ATOM 1043 C C . HIS A 1 129 ? -2.640 6.075 6.998 1.00 74.94 129 HIS A C 1
ATOM 1045 O O . HIS A 1 129 ? -2.722 5.849 5.799 1.00 74.94 129 HIS A O 1
ATOM 1051 N N . SER A 1 130 ? -1.519 5.848 7.686 1.00 82.00 130 SER A N 1
ATOM 1052 C CA . SER A 1 130 ? -0.333 5.286 7.032 1.00 82.00 130 SER A CA 1
ATOM 1053 C C . SER A 1 130 ? -0.524 3.800 6.751 1.00 82.00 130 SER A C 1
ATOM 1055 O O . SER A 1 130 ? -0.883 3.063 7.663 1.00 82.00 130 SER A O 1
ATOM 1057 N N . GLY A 1 131 ? -0.251 3.348 5.532 1.00 75.19 131 GLY A N 1
ATOM 1058 C CA . GLY A 1 131 ? -0.497 1.968 5.135 1.00 75.19 131 GLY A CA 1
ATOM 1059 C C . GLY A 1 131 ? 0.161 1.599 3.813 1.00 75.19 131 GLY A C 1
ATOM 1060 O O . GLY A 1 131 ? 0.594 2.455 3.040 1.00 75.19 131 GLY A O 1
ATOM 1061 N N . TRP A 1 132 ? 0.244 0.298 3.564 1.00 77.44 132 TRP A N 1
ATOM 1062 C CA . TRP A 1 132 ? 0.716 -0.231 2.289 1.00 77.44 132 TRP A CA 1
ATOM 1063 C C . TRP A 1 132 ? -0.344 -0.026 1.207 1.00 77.44 132 TRP A C 1
ATOM 1065 O O . TRP A 1 132 ? -1.527 -0.253 1.438 1.00 77.44 132 TRP A O 1
ATOM 1075 N N . ILE A 1 133 ? 0.098 0.395 0.025 1.00 80.75 133 ILE A N 1
ATOM 1076 C CA . ILE A 1 133 ? -0.728 0.513 -1.173 1.00 80.75 133 ILE A CA 1
ATOM 1077 C C . ILE A 1 133 ? -0.471 -0.724 -2.020 1.00 80.75 133 ILE A C 1
ATOM 1079 O O . ILE A 1 133 ? 0.673 -0.994 -2.408 1.00 80.75 133 ILE A O 1
ATOM 1083 N N . MET A 1 134 ? -1.541 -1.460 -2.308 1.00 77.75 134 MET A N 1
ATOM 1084 C CA . MET A 1 134 ? -1.448 -2.668 -3.112 1.00 77.75 134 MET A CA 1
ATOM 1085 C C . MET A 1 134 ? -1.150 -2.335 -4.573 1.00 77.75 134 MET A C 1
ATOM 1087 O O . MET A 1 134 ? -1.794 -1.451 -5.145 1.00 77.75 134 MET A O 1
ATOM 1091 N N . PRO A 1 135 ? -0.197 -3.044 -5.201 1.00 81.38 135 PRO A N 1
ATOM 1092 C CA . PRO A 1 13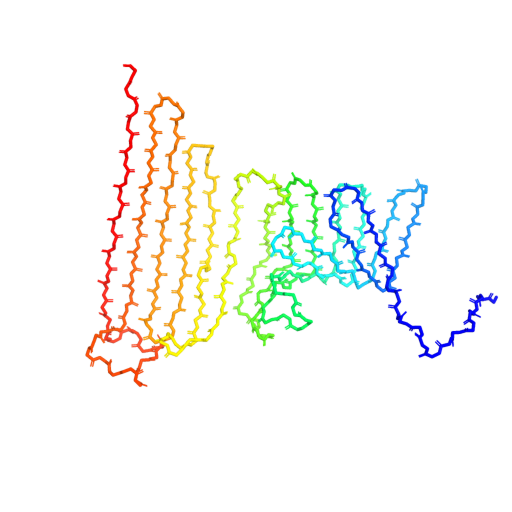5 ? 0.013 -2.909 -6.625 1.00 81.38 135 PRO A CA 1
ATOM 1093 C C . PRO A 1 135 ? -1.134 -3.532 -7.408 1.00 81.38 135 PRO A C 1
ATOM 1095 O O . PRO A 1 135 ? -1.759 -4.502 -6.992 1.00 81.38 135 PRO A O 1
ATOM 1098 N N . THR A 1 136 ? -1.325 -3.030 -8.617 1.00 79.44 136 THR A N 1
ATOM 1099 C CA . THR A 1 136 ? -2.069 -3.711 -9.672 1.00 79.44 136 THR A CA 1
ATOM 1100 C C . THR A 1 136 ? -1.073 -4.399 -10.591 1.00 79.44 136 THR A C 1
ATOM 1102 O O . THR A 1 136 ? -0.139 -3.753 -11.053 1.00 79.44 136 THR A O 1
ATOM 1105 N N . TYR A 1 137 ? -1.257 -5.675 -10.898 1.00 81.31 137 TYR A N 1
ATOM 1106 C CA . TYR A 1 137 ? -0.460 -6.366 -11.912 1.00 81.31 137 TYR A CA 1
ATOM 1107 C C . TYR A 1 137 ? -1.339 -6.682 -13.129 1.00 81.31 137 TYR A C 1
ATOM 1109 O O . TYR A 1 137 ? -2.563 -6.765 -13.024 1.00 81.31 137 TYR A O 1
ATOM 1117 N N . GLY A 1 138 ? -0.725 -6.818 -14.298 1.00 78.00 138 GLY A N 1
ATOM 1118 C CA . GLY A 1 138 ? -1.443 -7.088 -15.537 1.00 78.00 138 GLY A CA 1
ATOM 1119 C C . GLY A 1 138 ? -0.503 -7.297 -16.712 1.00 78.00 138 GLY A C 1
ATOM 1120 O O . GLY A 1 138 ? 0.717 -7.294 -16.559 1.00 78.00 138 GLY A O 1
ATOM 1121 N N . THR A 1 139 ? -1.082 -7.483 -17.893 1.00 81.94 139 THR A N 1
ATOM 1122 C CA . THR A 1 139 ? -0.343 -7.613 -19.151 1.00 81.94 139 THR A CA 1
ATOM 1123 C C . THR A 1 139 ? -0.929 -6.664 -20.182 1.00 81.94 139 THR A C 1
ATOM 1125 O O . THR A 1 139 ? -2.136 -6.691 -20.418 1.00 81.94 139 THR A O 1
ATOM 1128 N N . ASP A 1 140 ? -0.084 -5.861 -20.817 1.00 82.62 140 ASP A N 1
ATOM 1129 C CA . ASP A 1 140 ? -0.467 -4.932 -21.881 1.00 82.62 140 ASP A CA 1
ATOM 1130 C C . ASP A 1 140 ? 0.420 -5.157 -23.117 1.00 82.62 140 ASP A C 1
ATOM 1132 O O . ASP A 1 140 ? 1.601 -5.490 -22.994 1.00 82.62 140 ASP A O 1
ATOM 1136 N N . ALA A 1 141 ? -0.116 -4.954 -24.323 1.00 81.44 141 ALA A N 1
ATOM 1137 C CA . ALA A 1 141 ? 0.657 -5.062 -25.562 1.00 81.44 141 ALA A CA 1
ATOM 1138 C C . ALA A 1 141 ? 1.833 -4.068 -25.600 1.00 81.44 141 ALA A C 1
ATOM 1140 O O . ALA A 1 141 ? 2.906 -4.393 -26.118 1.00 81.44 141 ALA A O 1
ATOM 1141 N N . ARG A 1 142 ? 1.649 -2.875 -25.018 1.00 79.25 142 ARG A N 1
ATOM 1142 C CA . ARG A 1 142 ? 2.654 -1.808 -24.981 1.00 79.25 142 ARG A CA 1
ATOM 1143 C C . ARG A 1 142 ? 3.708 -2.020 -23.897 1.00 79.25 142 ARG A C 1
ATOM 1145 O O . ARG A 1 142 ? 4.875 -1.720 -24.127 1.00 79.25 142 ARG A O 1
ATOM 1152 N N . TRP A 1 143 ? 3.304 -2.486 -22.719 1.00 77.12 143 TRP A N 1
ATOM 1153 C CA . TRP A 1 143 ? 4.178 -2.543 -21.540 1.00 77.12 143 TRP A CA 1
ATOM 1154 C C . TRP A 1 143 ? 4.650 -3.951 -21.170 1.00 77.12 143 TRP A C 1
ATOM 1156 O O . TRP A 1 143 ? 5.531 -4.081 -20.324 1.00 77.12 143 TRP A O 1
ATOM 1166 N N . GLY A 1 144 ? 4.127 -4.990 -21.826 1.00 83.06 144 GLY A N 1
ATOM 1167 C CA . GLY A 1 144 ? 4.358 -6.376 -21.430 1.00 83.06 144 GLY A CA 1
ATOM 1168 C C . GLY A 1 144 ? 3.656 -6.688 -20.108 1.00 83.06 144 GLY A C 1
ATOM 1169 O O . GLY A 1 144 ? 2.607 -6.112 -19.805 1.00 83.06 144 GLY A O 1
ATOM 1170 N N . GLY A 1 145 ? 4.232 -7.593 -19.316 1.00 85.12 145 GLY A N 1
ATOM 1171 C CA . GLY A 1 145 ? 3.821 -7.780 -17.925 1.00 85.12 145 GLY A CA 1
ATOM 1172 C C . GLY A 1 145 ? 4.172 -6.549 -17.087 1.00 85.12 145 GLY A C 1
ATOM 1173 O O . GLY A 1 145 ? 5.235 -5.955 -17.254 1.00 85.12 145 GLY A O 1
ATOM 1174 N N . TYR A 1 146 ? 3.291 -6.132 -16.186 1.00 86.25 146 TYR A N 1
ATOM 1175 C CA . TYR A 1 146 ? 3.570 -4.998 -15.313 1.00 86.25 146 TYR A CA 1
ATOM 1176 C C . TYR A 1 146 ? 3.037 -5.208 -13.902 1.00 86.25 146 TYR A C 1
ATOM 1178 O O . TYR A 1 146 ? 2.052 -5.907 -13.690 1.00 86.25 146 TYR A O 1
ATOM 1186 N N . ILE A 1 147 ? 3.693 -4.555 -12.946 1.00 86.44 147 ILE A N 1
ATOM 1187 C CA . ILE A 1 147 ? 3.271 -4.378 -11.558 1.00 86.44 147 ILE A CA 1
ATOM 1188 C C . ILE A 1 147 ? 3.285 -2.873 -11.311 1.00 86.44 147 ILE A C 1
ATOM 1190 O O . ILE A 1 147 ? 4.342 -2.258 -11.257 1.00 86.44 147 ILE A O 1
ATOM 1194 N N . ASN A 1 148 ? 2.125 -2.252 -11.179 1.00 87.38 148 ASN A N 1
ATOM 1195 C CA . ASN A 1 148 ? 1.963 -0.812 -11.073 1.00 87.38 148 ASN A CA 1
ATOM 1196 C C . ASN A 1 148 ? 1.450 -0.414 -9.688 1.00 87.38 148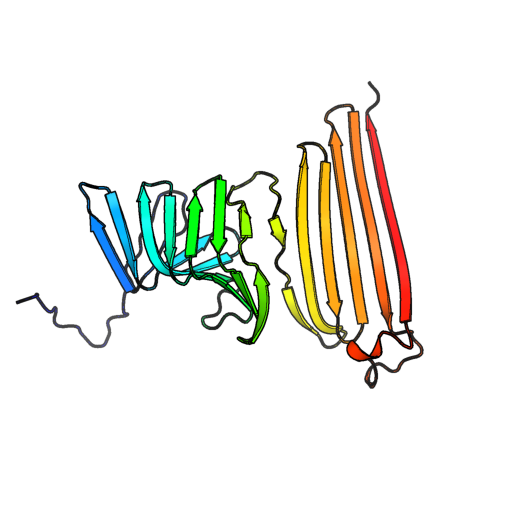 ASN A C 1
ATOM 1198 O O . ASN A 1 148 ? 0.453 -0.952 -9.218 1.00 87.38 148 ASN A O 1
ATOM 1202 N N . GLY A 1 149 ? 2.080 0.584 -9.069 1.00 85.44 149 GLY A N 1
ATOM 1203 C CA . GLY A 1 149 ? 1.518 1.254 -7.898 1.00 85.44 149 GLY A CA 1
ATOM 1204 C C . GLY A 1 149 ? 1.776 0.562 -6.562 1.00 85.44 149 GLY A C 1
ATOM 1205 O O . GLY A 1 149 ? 1.125 0.927 -5.586 1.00 85.44 149 GLY A O 1
ATOM 1206 N N . LEU A 1 150 ? 2.737 -0.369 -6.482 1.00 88.06 150 LEU A N 1
ATOM 1207 C CA . LEU A 1 150 ? 3.198 -0.887 -5.189 1.00 88.06 150 LEU A CA 1
ATOM 1208 C C . LEU A 1 150 ? 3.725 0.291 -4.380 1.00 88.06 150 LEU A C 1
ATOM 1210 O O . LEU A 1 150 ? 4.642 0.978 -4.826 1.00 88.06 150 LEU A O 1
ATOM 1214 N N . GLY A 1 151 ? 3.175 0.543 -3.202 1.00 88.56 151 GLY A N 1
ATOM 1215 C CA . GLY A 1 151 ? 3.533 1.755 -2.490 1.00 88.56 151 GLY A CA 1
ATOM 1216 C C . GLY A 1 151 ? 3.310 1.713 -0.999 1.00 88.56 151 GLY A C 1
ATOM 1217 O O . GLY A 1 151 ? 2.836 0.734 -0.430 1.00 88.56 151 GLY A O 1
ATOM 1218 N N . TYR A 1 152 ? 3.652 2.826 -0.373 1.00 87.25 152 TYR A N 1
ATOM 1219 C CA . TYR A 1 152 ? 3.359 3.101 1.017 1.00 87.25 152 TYR A CA 1
ATOM 1220 C C . TYR A 1 152 ? 2.861 4.537 1.130 1.00 87.25 152 TYR A C 1
ATOM 1222 O O . TYR A 1 152 ? 3.512 5.484 0.672 1.00 87.25 152 TYR A O 1
ATOM 1230 N N . TYR A 1 153 ? 1.684 4.690 1.722 1.00 88.50 153 TYR A N 1
ATOM 1231 C CA . TYR A 1 153 ? 1.149 5.976 2.118 1.00 88.50 153 TYR A CA 1
ATOM 1232 C C . TYR A 1 153 ? 1.584 6.265 3.550 1.00 88.50 153 TYR A C 1
ATOM 1234 O O . TYR A 1 153 ? 1.386 5.453 4.450 1.00 88.50 153 TYR A O 1
ATOM 1242 N N . TRP A 1 154 ? 2.184 7.426 3.762 1.00 89.44 154 TRP A N 1
ATOM 1243 C CA . TRP A 1 154 ? 2.664 7.895 5.047 1.00 89.44 154 TRP A CA 1
ATOM 1244 C C . TRP A 1 154 ? 1.934 9.181 5.426 1.00 89.44 154 TRP A C 1
ATOM 1246 O O . TRP A 1 154 ? 2.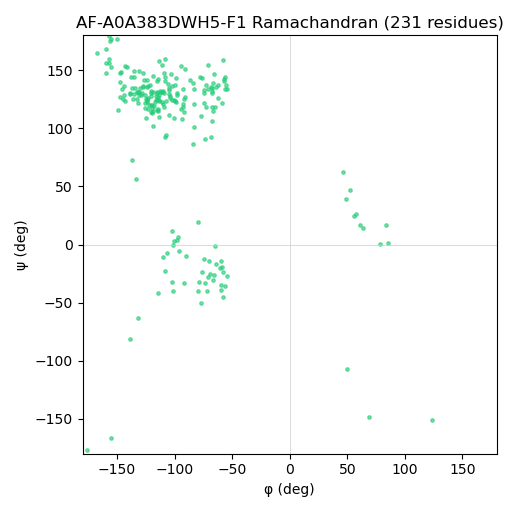233 10.269 4.934 1.00 89.44 154 TRP A O 1
ATOM 1256 N N . ALA A 1 155 ? 0.967 9.047 6.325 1.00 87.56 155 ALA A N 1
ATOM 1257 C CA . ALA A 1 155 ? 0.280 10.162 6.957 1.00 87.56 155 ALA A CA 1
ATOM 1258 C C . ALA A 1 155 ? 1.117 10.655 8.148 1.00 87.56 155 ALA A C 1
ATOM 1260 O O . ALA A 1 155 ? 0.933 10.191 9.273 1.00 87.56 155 ALA A O 1
ATOM 1261 N N . ALA A 1 156 ? 2.073 11.558 7.907 1.00 85.25 156 ALA A N 1
ATOM 1262 C CA . ALA A 1 156 ? 2.950 12.058 8.969 1.00 85.25 156 ALA A CA 1
ATOM 1263 C C . ALA A 1 156 ? 2.227 13.032 9.919 1.00 85.25 156 ALA A C 1
ATOM 1265 O O . ALA A 1 156 ? 2.535 13.081 11.107 1.00 85.25 156 ALA A O 1
ATOM 1266 N N . SER A 1 157 ? 1.274 13.821 9.408 1.00 85.19 157 SER A N 1
ATOM 1267 C CA . SER A 1 157 ? 0.427 14.712 10.211 1.00 85.19 157 SER A CA 1
ATOM 1268 C C . SER A 1 157 ? -0.893 15.028 9.501 1.00 85.19 157 SER A C 1
ATOM 1270 O O . SER A 1 157 ? -1.071 14.704 8.331 1.00 85.19 157 SER A O 1
ATOM 1272 N N . GLU A 1 158 ? -1.801 15.745 10.167 1.00 84.12 158 GLU A N 1
ATOM 1273 C CA . GLU A 1 158 ? -3.042 16.244 9.547 1.00 84.12 158 GLU A CA 1
ATOM 1274 C C . GLU A 1 158 ? -2.798 17.266 8.420 1.00 84.12 158 GLU A C 1
ATOM 1276 O O . GLU A 1 158 ? -3.689 17.534 7.615 1.00 84.12 158 GLU A O 1
ATOM 1281 N N . TYR A 1 159 ? -1.590 17.836 8.356 1.00 88.75 159 TYR A N 1
ATOM 1282 C CA . TYR A 1 159 ? -1.218 18.876 7.397 1.00 88.75 159 TYR A CA 1
ATOM 1283 C C . TYR A 1 159 ? -0.233 18.401 6.334 1.00 88.75 159 TYR A C 1
ATOM 1285 O O . TYR A 1 159 ? 0.028 19.165 5.409 1.00 88.75 159 TYR A O 1
ATOM 1293 N N . PHE A 1 160 ? 0.351 17.210 6.482 1.00 91.31 160 PHE A N 1
ATOM 1294 C CA . PHE A 1 160 ? 1.390 16.685 5.600 1.00 91.31 160 PHE A CA 1
ATOM 1295 C C . PHE A 1 160 ? 1.244 15.176 5.435 1.00 91.31 160 PHE A C 1
ATOM 1297 O O . PHE A 1 160 ? 1.281 14.433 6.421 1.00 91.31 160 PHE A O 1
ATOM 1304 N N . ASP A 1 161 ? 1.157 14.743 4.184 1.00 92.69 161 ASP A N 1
ATOM 1305 C CA . ASP A 1 161 ? 1.169 13.341 3.806 1.00 92.69 161 ASP A CA 1
ATOM 1306 C C . ASP A 1 161 ? 2.090 13.091 2.608 1.00 92.69 161 ASP A C 1
ATOM 1308 O O . ASP A 1 161 ? 2.302 13.955 1.753 1.00 92.69 161 ASP A O 1
ATOM 1312 N N . SER A 1 162 ? 2.666 11.893 2.584 1.00 93.81 162 SER A N 1
ATOM 1313 C CA . SER A 1 162 ? 3.579 11.439 1.543 1.00 93.81 162 SER A CA 1
ATOM 1314 C C . SER A 1 162 ? 3.114 10.100 1.003 1.00 93.81 162 SER A C 1
ATOM 1316 O O . SER A 1 162 ? 2.895 9.154 1.751 1.00 93.81 162 SER A O 1
ATOM 1318 N N . LYS A 1 163 ? 3.030 9.984 -0.315 1.00 94.31 163 LYS A N 1
ATOM 1319 C CA . LYS A 1 163 ? 2.743 8.741 -1.016 1.00 94.31 163 LYS A CA 1
ATOM 1320 C C . LYS A 1 163 ? 3.949 8.330 -1.838 1.00 94.31 163 LYS A C 1
ATOM 1322 O O . LYS A 1 163 ? 4.318 9.022 -2.786 1.00 94.31 163 LYS A O 1
ATOM 1327 N N . PHE A 1 164 ? 4.529 7.188 -1.502 1.00 94.62 164 PHE A N 1
ATOM 1328 C CA . PHE A 1 164 ? 5.612 6.580 -2.263 1.00 94.62 164 PHE A CA 1
ATOM 1329 C C . PHE A 1 164 ? 5.056 5.410 -3.054 1.00 94.62 164 PHE A C 1
ATOM 1331 O O . PHE A 1 164 ? 4.382 4.557 -2.492 1.00 94.62 164 PHE A O 1
ATOM 1338 N N . THR A 1 165 ? 5.315 5.376 -4.355 1.00 94.00 165 THR A N 1
ATOM 1339 C CA . THR A 1 165 ? 4.837 4.318 -5.253 1.00 94.00 165 THR A CA 1
ATOM 1340 C C . THR A 1 165 ? 5.939 3.909 -6.216 1.00 94.00 165 THR A C 1
ATOM 1342 O O . THR A 1 165 ? 6.733 4.738 -6.661 1.00 94.00 165 THR A O 1
ATOM 1345 N N . MET A 1 166 ? 5.968 2.624 -6.532 1.00 93.06 166 MET A N 1
ATOM 1346 C CA . MET A 1 166 ? 6.875 1.979 -7.458 1.00 93.06 166 MET A CA 1
ATOM 1347 C C . MET A 1 166 ? 6.059 1.175 -8.464 1.00 93.06 166 MET A C 1
ATOM 1349 O O . MET A 1 166 ? 5.131 0.447 -8.105 1.00 93.06 166 MET A O 1
ATOM 1353 N N . SER A 1 167 ? 6.443 1.298 -9.725 1.00 91.81 167 SER A N 1
ATOM 1354 C CA . SER A 1 167 ? 5.845 0.570 -10.831 1.00 91.81 167 SER A CA 1
ATOM 1355 C C . SER A 1 167 ? 6.946 -0.042 -11.685 1.00 91.81 167 SER A C 1
ATOM 1357 O O . SER A 1 167 ? 7.905 0.637 -12.045 1.00 91.81 167 SER A O 1
ATOM 1359 N N . LEU A 1 168 ? 6.806 -1.320 -11.996 1.00 88.88 168 LEU A N 1
ATOM 1360 C CA . LEU A 1 168 ? 7.687 -2.114 -12.836 1.00 88.88 168 LEU A CA 1
ATOM 1361 C C . LEU A 1 168 ? 6.910 -2.482 -14.099 1.00 88.88 168 LEU A C 1
ATOM 1363 O O . LEU A 1 168 ? 5.830 -3.062 -14.014 1.00 88.88 168 LEU A O 1
ATOM 1367 N N . TYR A 1 169 ? 7.458 -2.146 -15.255 1.00 88.25 169 TYR A N 1
ATOM 1368 C CA . TYR A 1 169 ? 6.905 -2.470 -16.562 1.00 88.25 169 TYR A CA 1
ATOM 1369 C C . TYR A 1 169 ? 7.973 -3.220 -17.344 1.00 88.25 169 TYR A C 1
ATOM 1371 O O . TYR A 1 169 ? 9.063 -2.687 -17.545 1.00 88.25 169 TYR A O 1
ATOM 1379 N N . ASP A 1 170 ? 7.664 -4.427 -17.799 1.00 83.12 170 ASP A N 1
ATOM 1380 C CA . ASP A 1 170 ? 8.636 -5.326 -18.421 1.00 83.12 170 ASP A CA 1
ATOM 1381 C C . ASP A 1 170 ? 9.311 -4.707 -19.660 1.00 83.12 170 ASP A C 1
ATOM 1383 O O . ASP A 1 170 ? 10.534 -4.680 -19.767 1.00 83.12 170 ASP A O 1
ATOM 1387 N N . ARG A 1 171 ? 8.519 -4.076 -20.542 1.00 82.75 171 ARG A N 1
ATOM 1388 C CA . ARG A 1 171 ? 9.003 -3.466 -21.801 1.00 82.75 171 ARG A CA 1
ATOM 1389 C C . ARG A 1 171 ? 9.297 -1.968 -21.736 1.00 82.75 171 ARG A C 1
ATOM 1391 O O . ARG A 1 171 ? 9.751 -1.391 -22.724 1.00 82.75 171 ARG A O 1
ATOM 1398 N N . ASP A 1 172 ? 8.993 -1.311 -20.619 1.00 83.50 172 ASP A N 1
ATOM 1399 C CA . ASP A 1 172 ? 9.165 0.143 -20.473 1.00 83.50 172 ASP A CA 1
ATOM 1400 C C . ASP A 1 172 ? 10.221 0.486 -19.424 1.00 83.50 172 ASP A C 1
ATOM 1402 O O . ASP A 1 172 ? 11.053 1.346 -19.687 1.00 83.50 172 ASP A O 1
ATOM 1406 N N . GLY A 1 173 ? 10.239 -0.212 -18.284 1.00 87.50 173 GLY A N 1
ATOM 1407 C CA . GLY A 1 173 ? 11.211 -0.047 -17.206 1.00 87.50 173 GLY A CA 1
ATOM 1408 C C . GLY A 1 173 ? 10.567 0.255 -15.850 1.00 87.50 173 GLY A C 1
ATOM 1409 O O . GLY A 1 173 ? 9.448 -0.162 -15.556 1.00 87.50 173 GLY A O 1
ATOM 1410 N N . ILE A 1 174 ? 11.282 0.982 -14.990 1.00 90.75 174 ILE A N 1
ATOM 1411 C CA . ILE A 1 174 ? 10.884 1.228 -13.595 1.00 90.75 174 ILE A CA 1
ATOM 1412 C C . ILE A 1 174 ? 10.479 2.685 -13.416 1.00 90.75 174 ILE A C 1
ATOM 1414 O O . ILE A 1 174 ? 11.207 3.597 -13.799 1.00 90.75 174 ILE A O 1
ATOM 1418 N N . THR A 1 175 ? 9.335 2.921 -12.785 1.00 92.94 175 THR A N 1
ATOM 1419 C CA . THR A 1 175 ? 8.892 4.251 -12.361 1.00 92.94 175 THR A CA 1
ATOM 1420 C C . THR A 1 175 ? 8.817 4.305 -10.843 1.00 92.94 175 THR A C 1
ATOM 1422 O O . THR A 1 175 ? 8.119 3.508 -10.225 1.00 92.94 175 THR A O 1
ATOM 1425 N N . LEU A 1 176 ? 9.501 5.273 -10.239 1.00 94.31 176 LEU A N 1
ATOM 1426 C CA . LEU A 1 176 ? 9.362 5.614 -8.827 1.00 94.31 176 LEU A CA 1
ATOM 1427 C C . LEU A 1 176 ? 8.712 6.988 -8.726 1.00 94.31 176 LEU A C 1
ATOM 1429 O O . LEU A 1 176 ? 9.145 7.940 -9.378 1.00 94.31 176 LEU A O 1
ATOM 1433 N N . ARG A 1 177 ? 7.681 7.102 -7.894 1.00 95.38 177 ARG A N 1
ATOM 1434 C CA . ARG A 1 177 ? 6.957 8.350 -7.675 1.00 95.38 177 ARG A CA 1
ATOM 1435 C C . ARG A 1 177 ? 6.802 8.628 -6.187 1.00 95.38 177 ARG A C 1
ATOM 1437 O O . ARG A 1 177 ? 6.356 7.766 -5.434 1.00 95.38 177 ARG A O 1
ATOM 1444 N N . SER A 1 178 ? 7.134 9.850 -5.791 1.00 96.31 178 SER A N 1
ATOM 1445 C CA . SER A 1 178 ? 6.904 10.411 -4.463 1.00 96.31 178 SER A CA 1
ATOM 1446 C C . SER A 1 178 ? 5.986 11.620 -4.600 1.00 96.31 178 SER A C 1
ATOM 1448 O O . SER A 1 178 ? 6.347 12.613 -5.227 1.00 96.31 178 SER A O 1
ATOM 1450 N N . GLN A 1 179 ? 4.787 11.530 -4.035 1.00 95.31 179 GLN A N 1
ATOM 1451 C CA . GLN A 1 179 ? 3.815 12.621 -4.008 1.00 95.31 179 GLN A CA 1
ATOM 1452 C C . GLN A 1 179 ? 3.704 13.121 -2.577 1.00 95.31 179 GLN A C 1
ATOM 1454 O O . GLN A 1 179 ? 3.385 12.343 -1.687 1.00 95.31 179 GLN A O 1
ATOM 1459 N N . ASN A 1 180 ? 3.986 14.395 -2.345 1.00 95.62 180 ASN A N 1
ATOM 1460 C CA . ASN A 1 180 ? 3.968 14.998 -1.020 1.00 95.62 180 ASN A CA 1
ATOM 1461 C C . ASN A 1 180 ? 2.940 16.114 -1.025 1.00 95.62 180 ASN A C 1
ATOM 1463 O O . ASN A 1 180 ? 3.123 17.129 -1.702 1.00 95.62 180 ASN A O 1
ATOM 1467 N N . GLN A 1 181 ? 1.870 15.935 -0.267 1.00 93.44 181 GLN A N 1
ATOM 1468 C CA . GLN A 1 181 ? 0.821 16.923 -0.139 1.00 93.44 181 GLN A CA 1
ATOM 1469 C C . GLN A 1 181 ? 0.948 17.618 1.207 1.00 93.44 181 GLN A C 1
ATOM 1471 O O . GLN A 1 181 ? 1.123 16.983 2.245 1.00 93.44 181 GLN A O 1
ATOM 1476 N N . TYR A 1 182 ? 0.827 18.943 1.195 1.00 93.75 182 TYR A N 1
ATOM 1477 C CA . TYR A 1 182 ? 0.775 19.721 2.420 1.00 93.75 182 TYR A CA 1
ATOM 1478 C C . TYR A 1 182 ? -0.341 20.752 2.371 1.00 93.75 182 TYR A C 1
ATOM 1480 O O . TYR A 1 182 ? -0.566 21.429 1.368 1.00 93.75 182 TYR A O 1
ATOM 1488 N N . THR A 1 183 ? -1.109 20.866 3.446 1.00 92.50 183 THR A N 1
ATOM 1489 C CA . THR A 1 183 ? -2.248 21.782 3.521 1.00 92.50 183 THR A CA 1
ATOM 1490 C C . THR A 1 183 ? -2.436 22.243 4.950 1.00 92.50 183 THR A C 1
ATOM 1492 O O . THR A 1 183 ? -2.786 21.458 5.820 1.00 92.50 183 THR A O 1
ATOM 1495 N N . LYS A 1 184 ? -2.255 23.541 5.183 1.00 91.00 184 LYS A N 1
ATOM 1496 C CA . LYS A 1 184 ? -2.573 24.211 6.437 1.00 91.00 184 LYS A CA 1
ATOM 1497 C C . LYS A 1 184 ? -3.686 25.220 6.190 1.00 91.00 184 LYS A C 1
ATOM 1499 O O . LYS A 1 184 ? -3.512 26.193 5.453 1.00 91.00 184 LYS A O 1
ATOM 1504 N N . ARG A 1 185 ? -4.841 24.974 6.814 1.00 89.25 185 ARG A N 1
ATOM 1505 C CA . ARG A 1 185 ? -6.040 25.809 6.671 1.00 89.25 185 ARG A CA 1
ATOM 1506 C C . ARG A 1 185 ? -5.710 27.272 6.991 1.00 89.25 185 ARG A C 1
ATOM 1508 O O . ARG A 1 185 ? -5.050 27.542 7.991 1.00 89.25 185 ARG A O 1
ATOM 1515 N N . TYR A 1 186 ? -6.173 28.190 6.143 1.00 89.06 186 TYR A N 1
ATOM 1516 C CA . TYR A 1 186 ? -5.941 29.638 6.263 1.00 89.06 186 TYR A CA 1
ATOM 1517 C C . TYR A 1 186 ? -4.471 30.085 6.208 1.00 89.06 186 TYR A C 1
ATOM 1519 O O . TYR A 1 186 ? -4.167 31.203 6.615 1.00 89.06 186 TYR A O 1
ATOM 1527 N N . ALA A 1 187 ? -3.556 29.235 5.732 1.00 91.19 187 ALA A N 1
ATOM 1528 C CA . ALA A 1 187 ? -2.148 29.592 5.587 1.00 91.19 187 ALA A CA 1
ATOM 1529 C 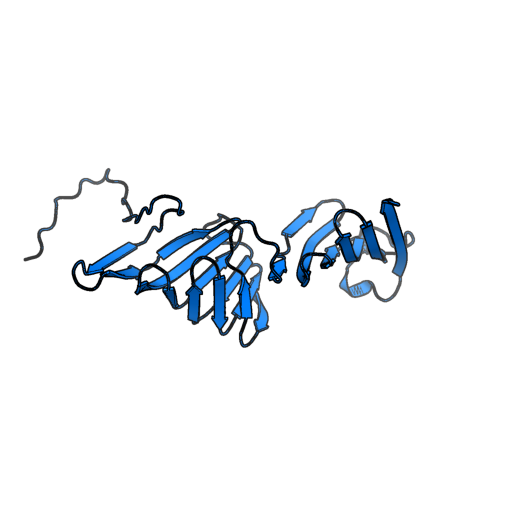C . ALA A 1 187 ? -1.611 29.216 4.204 1.00 91.19 187 ALA A C 1
ATOM 1531 O O . ALA A 1 187 ? -1.242 30.093 3.428 1.00 91.19 187 ALA A O 1
ATOM 1532 N N . TYR A 1 188 ? -1.583 27.926 3.867 1.00 92.31 188 TYR A N 1
ATOM 1533 C CA . TYR A 1 188 ? -1.009 27.465 2.604 1.00 92.31 188 TYR A CA 1
ATOM 1534 C C . TYR A 1 188 ? -1.511 26.083 2.197 1.00 92.31 188 TYR A C 1
ATOM 1536 O O . TYR A 1 188 ? -1.890 25.260 3.027 1.00 92.31 188 TYR A O 1
ATOM 1544 N N . SER A 1 189 ? -1.452 25.798 0.903 1.00 94.62 189 SER A N 1
ATOM 1545 C CA . SER A 1 189 ? -1.698 24.470 0.345 1.00 94.62 189 SER A CA 1
ATOM 1546 C C . SER A 1 189 ? -0.773 24.227 -0.837 1.00 94.62 189 SER A C 1
ATOM 1548 O O . SER A 1 189 ? -0.633 25.105 -1.686 1.00 94.62 189 SER A O 1
ATOM 1550 N N . GLY A 1 190 ? -0.178 23.047 -0.932 1.00 94.62 190 GLY A N 1
ATOM 1551 C CA . GLY A 1 190 ? 0.673 22.689 -2.053 1.00 94.62 190 GLY A CA 1
ATOM 1552 C C . GLY A 1 190 ? 0.849 21.188 -2.213 1.00 94.62 190 GLY A C 1
ATOM 1553 O O . GLY A 1 190 ? 0.479 20.394 -1.349 1.00 94.62 190 GLY A O 1
ATOM 1554 N N . ASN A 1 191 ? 1.403 20.817 -3.359 1.00 95.88 191 ASN A N 1
ATOM 1555 C CA . ASN A 1 191 ? 1.751 19.449 -3.700 1.00 95.88 191 ASN A CA 1
ATOM 1556 C C . ASN A 1 191 ? 3.108 19.441 -4.407 1.00 95.88 191 ASN A C 1
ATOM 1558 O O . ASN A 1 191 ? 3.319 20.203 -5.355 1.00 95.88 191 ASN A O 1
ATOM 1562 N N . LEU A 1 192 ? 4.007 18.580 -3.944 1.00 96.00 192 LEU A N 1
ATOM 1563 C CA . LEU A 1 192 ? 5.307 18.306 -4.541 1.00 96.00 192 LEU A CA 1
ATOM 1564 C C . LEU A 1 192 ? 5.310 16.866 -5.054 1.00 96.00 192 LEU A C 1
ATOM 1566 O O . LEU A 1 192 ? 5.317 15.915 -4.276 1.00 96.00 192 LEU A O 1
ATOM 1570 N N . ASP A 1 193 ? 5.308 16.721 -6.370 1.00 96.44 193 ASP A N 1
ATOM 1571 C CA . ASP A 1 193 ? 5.329 15.449 -7.077 1.00 96.44 193 ASP A CA 1
ATOM 1572 C C . ASP A 1 193 ? 6.701 15.269 -7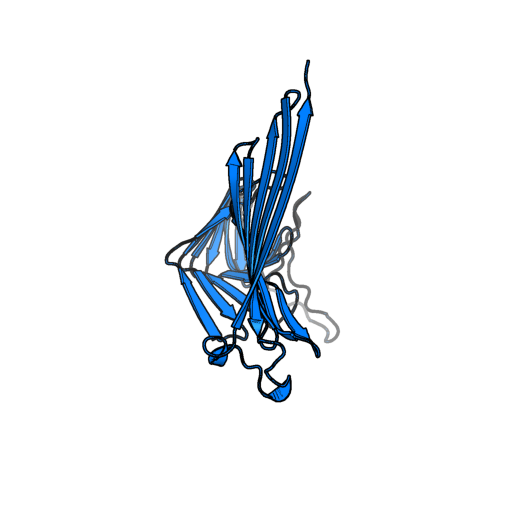.737 1.00 96.44 193 ASP A C 1
ATOM 1574 O O . ASP A 1 193 ? 7.134 16.077 -8.562 1.00 96.44 193 ASP A O 1
ATOM 1578 N N . LEU A 1 194 ? 7.399 14.220 -7.312 1.00 96.31 194 LEU A N 1
ATOM 1579 C CA . LEU A 1 194 ? 8.686 13.789 -7.834 1.00 96.31 194 LEU A CA 1
ATOM 1580 C C . LEU A 1 194 ? 8.484 12.441 -8.510 1.00 96.31 194 LEU A C 1
ATOM 1582 O O . LEU A 1 194 ? 8.018 11.489 -7.887 1.00 96.31 194 LEU A O 1
ATOM 1586 N N . GLU A 1 195 ? 8.849 12.343 -9.775 1.00 95.44 195 GLU A N 1
ATOM 1587 C CA . GLU A 1 195 ? 8.720 11.123 -10.558 1.00 95.44 195 GLU A CA 1
ATOM 1588 C C . GLU A 1 195 ? 10.045 10.864 -11.275 1.00 95.44 195 GLU A C 1
ATOM 1590 O O . GLU A 1 195 ? 10.525 11.702 -12.034 1.00 95.44 195 GLU A O 1
ATOM 1595 N N . THR A 1 196 ? 10.657 9.708 -11.026 1.00 94.25 196 THR A N 1
ATOM 1596 C CA . THR A 1 196 ? 11.821 9.236 -11.781 1.00 94.25 196 THR A CA 1
ATOM 1597 C C . THR A 1 196 ? 11.435 7.998 -12.569 1.00 94.25 196 THR A C 1
ATOM 1599 O O . THR A 1 196 ? 10.863 7.049 -12.029 1.00 94.25 196 THR A O 1
ATOM 1602 N N . LYS A 1 197 ? 11.727 8.026 -13.867 1.00 91.75 197 LYS A N 1
ATOM 1603 C CA . LYS A 1 197 ? 11.498 6.914 -14.782 1.00 91.75 197 LYS A CA 1
ATOM 1604 C C . LYS A 1 197 ? 12.834 6.445 -15.302 1.00 91.75 197 LYS A C 1
ATOM 1606 O O . LYS A 1 197 ? 13.614 7.215 -15.844 1.00 91.75 197 LYS A O 1
ATOM 1611 N N . GLN A 1 198 ? 13.083 5.169 -15.118 1.00 89.50 198 GLN A N 1
ATOM 1612 C CA . GLN A 1 198 ? 14.243 4.463 -15.604 1.00 89.50 198 GLN A CA 1
ATOM 1613 C C . GLN A 1 198 ? 13.746 3.588 -16.744 1.00 89.50 198 GLN A C 1
ATOM 1615 O O . GLN A 1 198 ? 13.202 2.516 -16.487 1.00 89.50 198 GLN A O 1
ATOM 1620 N N . ARG A 1 199 ? 13.841 4.091 -17.976 1.00 85.88 199 ARG A N 1
ATOM 1621 C CA . ARG A 1 199 ? 13.242 3.467 -19.159 1.00 85.88 199 ARG A CA 1
ATOM 1622 C C . ARG A 1 199 ? 14.298 2.857 -20.064 1.00 85.88 199 ARG A C 1
ATOM 1624 O O . ARG A 1 199 ? 15.463 3.253 -20.004 1.00 85.88 199 ARG A O 1
ATOM 1631 N N . PHE A 1 200 ? 13.901 1.928 -20.924 1.00 80.19 200 PHE A N 1
ATOM 1632 C CA . PHE A 1 200 ? 14.777 1.497 -22.012 1.00 80.19 200 PHE A CA 1
ATOM 1633 C C . PHE A 1 200 ? 15.068 2.665 -22.949 1.00 80.19 200 PHE A C 1
ATOM 1635 O O . PHE A 1 200 ? 14.171 3.432 -23.304 1.00 80.19 200 PHE A O 1
ATOM 1642 N N . SER A 1 201 ? 16.329 2.788 -23.356 1.00 74.94 201 SER A N 1
ATOM 1643 C CA . SER A 1 201 ? 16.712 3.721 -24.412 1.00 74.94 201 SER A CA 1
ATOM 1644 C C . SER A 1 201 ? 15.926 3.417 -25.692 1.00 74.94 201 SER A C 1
ATOM 1646 O O . SER A 1 201 ? 15.725 2.253 -26.050 1.00 74.94 201 SER A O 1
ATOM 1648 N N . SER A 1 202 ? 15.537 4.460 -26.427 1.00 69.00 202 SER A N 1
ATOM 1649 C CA . SER A 1 202 ? 14.862 4.343 -27.729 1.00 69.00 202 SER A CA 1
ATOM 1650 C C . SER A 1 202 ? 15.689 3.593 -28.783 1.00 69.00 202 SER A C 1
ATOM 1652 O O . SER A 1 202 ? 15.145 3.165 -29.797 1.00 69.00 202 SER A O 1
ATOM 1654 N N . SER A 1 203 ? 16.987 3.402 -28.530 1.00 67.00 203 SER A N 1
ATOM 1655 C CA . SER A 1 203 ? 17.903 2.603 -29.345 1.00 67.00 203 SER A CA 1
ATOM 1656 C C . SER A 1 203 ? 17.719 1.086 -29.204 1.00 67.00 203 SER A C 1
ATOM 1658 O O . SER A 1 203 ? 18.293 0.347 -29.997 1.00 67.00 203 SER A O 1
ATOM 1660 N N . VAL A 1 204 ? 16.965 0.609 -28.206 1.00 70.81 204 VAL A N 1
ATOM 1661 C CA . VAL A 1 204 ? 16.688 -0.822 -28.004 1.00 70.81 204 VAL A CA 1
ATOM 1662 C C . VAL A 1 204 ? 15.373 -1.184 -28.710 1.00 70.81 204 VAL A C 1
ATOM 1664 O O . VAL A 1 204 ? 14.340 -0.590 -28.363 1.00 70.81 204 VAL A O 1
ATOM 1667 N N . PRO A 1 205 ? 15.377 -2.130 -29.673 1.00 73.69 205 PRO A N 1
ATOM 1668 C CA . PRO A 1 205 ? 14.163 -2.633 -30.315 1.00 73.69 205 PRO A CA 1
ATOM 1669 C C . PRO A 1 205 ? 13.171 -3.193 -29.291 1.00 73.69 205 PRO A C 1
ATOM 1671 O O . PRO A 1 205 ? 13.578 -3.821 -28.319 1.00 73.69 205 PRO A O 1
ATOM 1674 N N . ASP A 1 206 ? 11.866 -3.020 -29.518 1.00 68.94 206 ASP A N 1
ATOM 1675 C CA . ASP A 1 206 ? 10.821 -3.447 -28.568 1.00 68.94 206 ASP A CA 1
ATOM 1676 C C . ASP A 1 206 ? 10.852 -4.955 -28.244 1.00 68.94 206 ASP A C 1
ATOM 1678 O O . ASP A 1 206 ? 10.370 -5.364 -27.191 1.00 68.94 206 ASP A O 1
ATOM 1682 N N . GLN A 1 207 ? 11.419 -5.777 -29.135 1.00 70.88 207 GLN A N 1
ATOM 1683 C CA . GLN A 1 207 ? 11.551 -7.230 -28.964 1.00 70.88 207 GLN A CA 1
ATOM 1684 C C . GLN A 1 207 ? 12.670 -7.623 -27.986 1.00 70.88 207 GLN A C 1
ATOM 1686 O O . GLN A 1 207 ? 12.589 -8.690 -27.387 1.00 70.88 207 GLN A O 1
ATOM 1691 N N . ASP A 1 208 ? 13.660 -6.747 -27.786 1.00 71.12 208 ASP A N 1
ATOM 1692 C CA . ASP A 1 208 ? 14.834 -6.987 -26.934 1.00 71.12 208 ASP A CA 1
ATOM 1693 C C . ASP A 1 208 ? 14.707 -6.309 -25.555 1.00 71.12 208 ASP A C 1
ATOM 1695 O O . ASP A 1 208 ? 15.639 -6.320 -24.746 1.00 71.12 208 ASP A O 1
ATOM 1699 N N . ARG A 1 209 ? 13.560 -5.671 -25.281 1.00 75.25 209 ARG A N 1
ATOM 1700 C CA . ARG A 1 209 ? 13.284 -5.004 -24.004 1.00 75.25 209 ARG A CA 1
ATOM 1701 C C 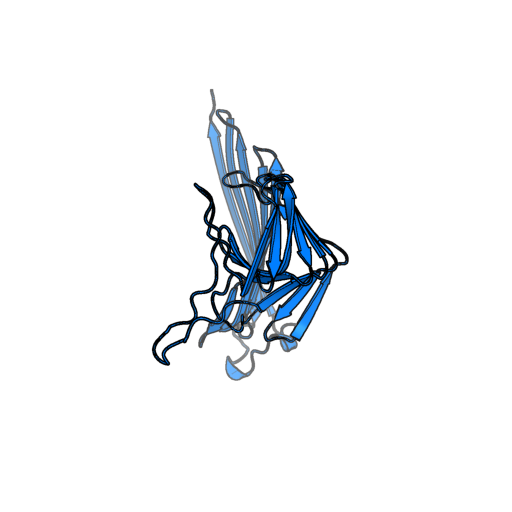. ARG A 1 209 ? 12.796 -6.013 -22.976 1.00 75.25 209 ARG A C 1
ATOM 1703 O O . ARG A 1 209 ? 11.627 -6.384 -22.971 1.00 75.25 209 ARG A O 1
ATOM 1710 N N . ASP A 1 210 ? 13.719 -6.396 -22.107 1.00 70.81 210 ASP A N 1
ATOM 1711 C CA . ASP A 1 210 ? 13.491 -7.241 -20.939 1.00 70.81 210 ASP A CA 1
ATOM 1712 C C . ASP A 1 210 ? 14.024 -6.516 -19.697 1.00 70.81 210 ASP A C 1
ATOM 1714 O O . ASP A 1 210 ? 15.176 -6.053 -19.685 1.00 70.81 210 ASP A O 1
ATOM 1718 N N . ILE A 1 211 ? 13.194 -6.404 -18.653 1.00 68.94 211 ILE A N 1
ATOM 1719 C CA . ILE A 1 211 ? 13.515 -5.699 -17.405 1.00 68.94 211 ILE A CA 1
ATOM 1720 C C . ILE A 1 211 ? 14.805 -6.194 -16.735 1.00 68.94 211 ILE A C 1
ATOM 1722 O O . ILE A 1 211 ? 15.487 -5.400 -16.080 1.00 68.94 211 ILE A O 1
ATOM 1726 N N . TYR A 1 212 ? 15.205 -7.452 -16.948 1.00 69.94 212 TYR A N 1
ATOM 1727 C CA . TYR A 1 212 ? 16.472 -7.990 -16.442 1.00 69.94 212 TYR A CA 1
ATOM 1728 C C . TYR A 1 212 ? 17.705 -7.325 -17.081 1.00 69.94 212 TYR A C 1
ATOM 1730 O O . TYR A 1 212 ? 18.754 -7.224 -16.443 1.00 69.94 212 TYR A O 1
ATOM 1738 N N . ASN A 1 213 ? 17.576 -6.798 -18.303 1.00 70.69 213 ASN A N 1
ATOM 1739 C CA . ASN A 1 213 ? 18.656 -6.157 -19.062 1.00 70.69 213 ASN A CA 1
ATOM 1740 C C . ASN A 1 213 ? 18.667 -4.620 -18.945 1.00 70.69 213 ASN A C 1
ATOM 1742 O O . ASN A 1 213 ? 19.481 -3.948 -19.586 1.00 70.69 213 ASN A O 1
ATOM 1746 N N . LEU A 1 214 ? 17.810 -4.042 -18.091 1.00 68.69 214 LEU A N 1
ATOM 1747 C CA . LEU A 1 214 ? 17.644 -2.588 -17.937 1.00 68.69 214 LEU A CA 1
ATOM 1748 C C . LEU A 1 214 ? 18.940 -1.850 -17.532 1.00 68.69 214 LEU A C 1
ATOM 1750 O O . LEU A 1 214 ? 19.046 -0.641 -17.718 1.00 68.69 214 LEU A O 1
ATOM 1754 N N . GLY A 1 215 ? 19.944 -2.548 -16.993 1.00 65.44 215 GLY A N 1
ATOM 1755 C CA . GLY A 1 215 ? 21.207 -1.948 -16.550 1.00 65.44 215 GLY A CA 1
ATOM 1756 C C . GLY A 1 215 ? 22.120 -1.421 -17.667 1.00 65.44 215 GLY A C 1
ATOM 1757 O O . GLY A 1 215 ? 22.913 -0.522 -17.401 1.00 65.44 215 GLY A O 1
ATOM 1758 N N . GLN A 1 216 ? 22.028 -1.946 -18.896 1.00 65.94 216 GLN A N 1
ATOM 1759 C CA . GLN A 1 216 ? 23.008 -1.642 -19.954 1.00 65.94 216 GLN A CA 1
ATOM 1760 C C . GLN A 1 216 ? 22.620 -0.454 -20.849 1.00 65.94 216 GLN A C 1
ATOM 1762 O O . GLN A 1 216 ? 23.498 0.287 -21.275 1.00 65.94 216 GLN A O 1
ATOM 1767 N N . ASN A 1 217 ? 21.325 -0.238 -21.110 1.00 66.69 217 ASN A N 1
ATOM 1768 C CA . ASN A 1 217 ? 20.834 0.777 -22.054 1.00 66.69 217 ASN A CA 1
ATOM 1769 C C . ASN A 1 217 ? 19.621 1.530 -21.488 1.00 66.69 217 ASN A C 1
ATOM 1771 O O . ASN A 1 217 ? 18.480 1.338 -21.919 1.00 66.69 217 ASN A O 1
ATOM 1775 N N . ARG A 1 218 ? 19.884 2.390 -20.500 1.00 77.19 218 ARG A N 1
ATOM 1776 C CA . ARG A 1 218 ? 18.863 3.086 -19.710 1.00 77.19 218 ARG A CA 1
ATOM 1777 C C . ARG A 1 218 ? 18.794 4.574 -20.030 1.00 77.19 218 ARG A C 1
ATOM 1779 O O . ARG A 1 218 ? 19.801 5.272 -19.953 1.00 77.19 218 ARG A O 1
ATOM 1786 N N . GLN A 1 219 ? 17.588 5.068 -20.276 1.00 84.06 219 GLN A N 1
ATOM 1787 C CA . GLN A 1 219 ? 17.266 6.488 -20.242 1.00 84.06 219 GLN A CA 1
ATOM 1788 C C . GLN A 1 219 ? 16.636 6.829 -18.887 1.00 84.06 219 GLN A C 1
ATOM 1790 O O . GLN A 1 219 ? 15.692 6.173 -18.443 1.00 84.06 219 GLN A O 1
ATOM 1795 N N . SER A 1 220 ? 17.167 7.848 -18.215 1.00 88.50 220 SER A N 1
ATOM 1796 C CA . SER A 1 220 ? 16.639 8.329 -16.939 1.00 88.50 220 SER A CA 1
ATOM 1797 C C . SER A 1 220 ? 15.891 9.639 -17.147 1.00 88.50 220 SER A C 1
ATOM 1799 O O . SER A 1 220 ? 16.514 10.670 -17.396 1.00 88.50 220 SER A O 1
ATOM 1801 N N . ASP A 1 221 ? 14.572 9.608 -16.985 1.00 90.12 221 ASP A N 1
ATOM 1802 C CA . ASP A 1 221 ? 13.746 10.809 -16.982 1.00 90.12 221 ASP A CA 1
ATOM 1803 C C . ASP A 1 221 ? 13.435 11.212 -15.537 1.00 90.12 221 ASP A C 1
ATOM 1805 O O . ASP A 1 221 ? 13.085 10.378 -14.694 1.00 90.12 221 ASP A O 1
ATOM 1809 N N . TYR A 1 222 ? 13.525 12.507 -15.253 1.00 93.88 222 TYR A N 1
ATOM 1810 C CA . TYR A 1 222 ? 13.176 13.082 -13.957 1.00 93.88 222 TYR A CA 1
ATOM 1811 C C . TYR A 1 222 ? 12.131 14.167 -14.169 1.00 93.88 222 TYR A C 1
ATOM 1813 O O . TYR A 1 222 ? 12.346 15.118 -14.919 1.00 93.88 222 TYR A O 1
ATOM 1821 N N . VAL A 1 223 ? 10.993 14.024 -13.505 1.00 94.50 223 VAL A N 1
ATOM 1822 C CA . VAL A 1 223 ? 9.897 14.984 -13.544 1.00 94.50 223 VAL A CA 1
ATOM 1823 C C . VAL A 1 223 ? 9.703 15.526 -12.140 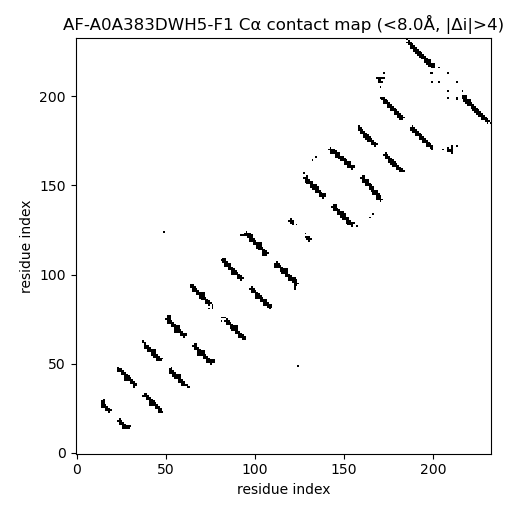1.00 94.50 223 VAL A C 1
ATOM 1825 O O . VAL A 1 223 ? 9.464 14.780 -11.192 1.00 94.50 223 VAL A O 1
ATOM 1828 N N . VAL A 1 224 ? 9.804 16.845 -12.025 1.00 95.94 224 VAL A N 1
ATOM 1829 C CA . VAL A 1 224 ? 9.548 17.579 -10.789 1.00 95.94 224 VAL A CA 1
ATOM 1830 C C . VAL A 1 224 ? 8.382 18.516 -11.051 1.00 95.94 224 VAL A C 1
ATOM 1832 O O . VAL A 1 224 ? 8.452 19.381 -11.923 1.00 95.94 224 VAL A O 1
ATOM 1835 N N . ARG A 1 225 ? 7.296 18.335 -10.303 1.00 96.38 225 ARG A N 1
ATOM 1836 C CA . ARG A 1 225 ? 6.115 19.197 -10.347 1.00 96.38 225 ARG A CA 1
ATOM 1837 C C . ARG A 1 225 ? 5.856 19.731 -8.953 1.00 96.38 225 ARG A C 1
ATOM 1839 O O . ARG A 1 225 ? 5.557 18.970 -8.038 1.00 96.38 225 ARG A O 1
ATOM 1846 N N . TRP A 1 226 ? 5.943 21.045 -8.796 1.00 96.69 226 TRP A N 1
ATOM 1847 C CA . TRP A 1 226 ? 5.658 21.697 -7.528 1.00 96.69 226 TRP A CA 1
ATOM 1848 C C . TRP A 1 226 ? 4.611 22.784 -7.713 1.00 96.69 226 TRP A C 1
ATOM 1850 O O . TRP A 1 226 ? 4.806 23.723 -8.477 1.00 96.69 226 TRP A O 1
ATOM 1860 N N . ASN A 1 227 ? 3.507 22.645 -6.984 1.00 95.69 227 ASN A N 1
ATOM 1861 C CA . ASN A 1 227 ? 2.447 23.637 -6.926 1.00 95.69 227 ASN A CA 1
ATOM 1862 C C . ASN A 1 227 ? 2.311 24.125 -5.485 1.00 95.69 227 ASN A C 1
ATOM 1864 O O . ASN A 1 227 ? 2.211 23.316 -4.561 1.00 95.69 227 ASN A O 1
ATOM 1868 N N . HIS A 1 228 ? 2.273 25.441 -5.297 1.00 95.50 228 HIS A N 1
ATOM 1869 C CA . HIS A 1 228 ? 2.096 26.072 -3.995 1.00 95.50 228 HIS A CA 1
ATOM 1870 C C . HIS A 1 228 ? 1.115 27.237 -4.099 1.00 95.50 228 HIS A C 1
ATOM 1872 O O . HIS A 1 228 ? 1.212 28.074 -4.993 1.00 95.50 228 HIS A O 1
ATOM 1878 N N . ARG A 1 229 ? 0.181 27.305 -3.154 1.00 94.44 229 ARG A N 1
ATOM 1879 C CA . ARG A 1 229 ? -0.766 28.401 -2.988 1.00 94.44 229 ARG A CA 1
ATOM 1880 C C . ARG A 1 229 ? -0.674 28.914 -1.561 1.00 94.44 229 ARG A C 1
ATOM 1882 O O . ARG A 1 229 ? -1.022 28.201 -0.620 1.00 94.44 229 ARG A O 1
ATOM 1889 N N . GLN A 1 230 ? -0.274 30.170 -1.431 1.00 94.50 230 GLN A N 1
ATOM 1890 C CA . GLN A 1 230 ? -0.257 30.894 -0.169 1.00 94.50 230 GLN A CA 1
ATOM 1891 C C . GLN A 1 230 ? -1.576 31.657 -0.002 1.00 94.50 230 GLN A C 1
ATOM 1893 O O . GLN A 1 230 ? -2.033 32.327 -0.930 1.00 94.50 230 GLN A O 1
ATOM 1898 N N . GLN A 1 231 ? -2.184 31.575 1.179 1.00 91.38 231 GLN A N 1
ATOM 1899 C CA . GLN A 1 231 ? -3.225 32.505 1.609 1.00 91.38 231 GLN A CA 1
ATOM 1900 C C . GLN A 1 231 ? -2.575 33.519 2.545 1.00 91.38 231 GLN A C 1
ATOM 1902 O O . GLN A 1 231 ? -2.148 33.187 3.650 1.00 91.38 231 GLN A O 1
ATOM 1907 N N . LEU A 1 232 ? -2.444 34.751 2.062 1.00 84.88 232 LEU A N 1
ATOM 1908 C CA . LEU A 1 232 ? -2.066 35.883 2.896 1.00 84.88 232 LEU A CA 1
ATOM 1909 C C . LEU A 1 232 ? -3.340 36.416 3.562 1.00 84.88 232 LEU A C 1
ATOM 1911 O O . LEU A 1 232 ? -4.405 36.405 2.943 1.00 84.88 232 LEU A O 1
ATOM 1915 N N . ARG A 1 233 ? -3.220 36.773 4.841 1.00 69.88 233 ARG A N 1
ATOM 1916 C CA . ARG A 1 233 ? -4.300 37.364 5.637 1.00 69.88 233 ARG A CA 1
ATOM 1917 C C . ARG A 1 233 ? -4.704 38.731 5.106 1.00 69.88 233 ARG A C 1
ATOM 1919 O O . ARG A 1 233 ? -3.789 39.468 4.680 1.00 69.88 233 ARG A O 1
#

Radius of gyration: 23.12 Å; Cα contacts (8 Å, |Δi|>4): 539; chains: 1; bounding box: 58×76×57 Å

Solvent-accessible surface area (backbone atoms only — not comparable to full-atom values): 12553 Å² total; per-residue (Å²): 133,82,87,76,78,90,78,63,98,82,66,75,85,79,60,55,70,52,76,52,94,98,53,63,52,37,34,21,79,43,78,48,72,39,85,89,78,58,38,38,40,29,32,54,25,37,32,52,55,98,81,31,39,40,38,17,52,34,33,35,41,78,46,98,51,37,37,38,25,36,55,24,34,41,27,68,53,96,46,97,74,42,61,40,35,38,39,21,54,36,35,38,38,32,69,72,50,33,32,42,33,29,46,34,33,38,26,50,75,84,41,80,77,48,76,40,78,58,50,73,36,61,41,45,88,94,56,91,60,46,31,76,38,76,53,50,70,52,74,41,96,81,33,37,52,33,40,39,47,36,30,40,37,41,50,81,48,99,42,35,36,38,38,39,32,36,26,43,24,34,46,44,29,41,36,43,36,41,39,38,42,38,44,45,89,91,42,37,39,36,41,41,37,40,37,40,34,44,25,59,30,90,87,57,57,81,88,76,43,46,56,90,58,47,85,80,50,60,37,79,48,76,47,80,46,77,48,79,45,78,48,80,132

Nearest PDB structures (foldseek):
  5dl6-assembly1_A  TM=3.158E-01  e=8.003E-01  Acinetobacter baumannii AB307-0294
  3sy9-assembly4_D  TM=3.417E-01  e=1.231E+00  Pseudomonas aeruginosa
  2y0k-assembly1_A  TM=3.532E-01  e=1.422E+00  Pseudomonas aeruginosa PAO1
  3sy9-assembly2_B  TM=2.869E-01  e=1.067E+00  Pseudomonas aeruginosa
  3szv-assembly1_A  TM=2.632E-01  e=1.988E+00  Pseudomonas aeruginosa

Organism: NCBI:txid408172

pLDDT: mean 82.09, std 11.47, range [30.86, 96.69]

Mean predicted aligned error: 12.21 Å